Protein AF-A0A928DIQ9-F1 (afdb_monomer)

pLDDT: mean 81.28, std 14.89, range [33.28, 96.75]

Sequence (249 aa):
MKVYIKSIIIALTSLLAVSAGAEVFKLQSPNGKLQVEIDVNKCFTISAKMGDRIFLKEVKASMKTPRTNICAGLPYSLDRRFHRGDVPSEDFNQLEYSYTNNGYKVYVRAYNDAVAYRVEIKDHPKTEVIISEQLDIAGKIAYGNVKEAPFCFWNATGEKTLLNQIVFVETSDADYPSMKIKYPKGVGISTDFKKYKSDDEFEPTYIYKLNGKAKKLPWRAFTSVYGYADPQIKNLKLRLEKYDNRKKN

Foldseek 3Di:
DDDDDDDDDDPPPDPPPPPPDFDWDWFAAPVRQKIWIFTQAAFTFIWIGGHPHTQFDTKTKWWDWPVDIPRHHDFPDKDKDWDDDPDLQLTWTKIKTHRPVQQKIKIWIDHNFKIKIWMKHAFAPDKIFTQDIKIFGQFAFPDDDFFFPFGWTDHNVPPPDLFWIKTKHKQDDPQAFTWTWDDDPPGGIMIDGDWDDDPDPPDHIGRHMDPSHIDIDIMIMIGIGSDDPGVVRVVVNCSVVVVVVVVVD

Solvent-accessible surface area (backbone atoms only — not comparable to full-atom values): 14122 Å² total; per-residue (Å²): 136,88,87,89,81,91,86,78,87,77,85,80,81,78,79,78,76,79,71,80,78,75,59,65,46,80,49,48,10,79,78,62,45,25,39,35,41,39,36,29,62,74,45,27,25,42,28,28,28,50,68,93,43,79,60,40,54,63,30,35,42,40,33,33,38,95,87,48,58,47,53,46,43,75,65,74,42,80,48,81,48,80,48,80,52,98,46,82,88,62,19,27,26,35,40,37,37,32,30,78,94,73,46,36,35,40,41,37,34,24,26,68,63,34,43,34,34,33,48,29,43,48,64,38,99,54,71,46,47,36,46,44,62,42,43,39,38,42,32,47,72,66,64,84,90,67,54,45,70,63,44,47,25,39,43,68,84,65,76,82,53,92,61,61,36,38,33,40,42,63,43,86,46,96,85,54,64,67,60,26,56,39,78,53,88,92,72,27,42,34,44,39,64,64,73,44,78,53,94,49,88,88,50,70,56,20,44,42,79,41,88,22,56,59,42,75,50,49,44,48,31,41,30,67,33,71,50,93,85,38,67,63,60,60,51,49,47,51,54,62,52,53,61,64,54,67,76,77,114

Secondary structure (DSSP, 8-state):
-----------------------EEEEE-TTS-EEEEEE-SSSEEEEEEETTEEEEEEEEEEEE-SS-EET-S--SEEEEEEE--SSTTS-EEEEEEEETTTTEEEEEEEESSEEEEEEEEPP-SS-EEE-EEEEEE-EEESSS---BSSEEEEETT----TT-EEEEEEPPPTTSPPPEEE--TTT-EEEE---B--SSTTSPPBSEEE-SS-EE---EEEEEESSTT-HHHHHHHHHHHHHHHTT--

Structure (mmCIF, N/CA/C/O backbone):
data_AF-A0A928DIQ9-F1
#
_entry.id   AF-A0A928DIQ9-F1
#
loop_
_atom_site.group_PDB
_atom_site.id
_atom_site.type_symbol
_atom_site.label_atom_id
_atom_site.label_alt_id
_atom_site.label_comp_id
_atom_site.label_asym_id
_atom_site.label_entity_id
_atom_site.label_seq_id
_atom_site.pdbx_PDB_ins_code
_atom_site.Cartn_x
_atom_site.Cartn_y
_atom_site.Cartn_z
_atom_site.occupancy
_atom_site.B_iso_or_equiv
_atom_site.auth_seq_id
_atom_site.auth_comp_id
_atom_site.auth_asym_id
_atom_site.auth_atom_id
_atom_site.pdbx_PDB_model_num
ATOM 1 N N . MET A 1 1 ? -40.364 67.815 -3.721 1.00 37.00 1 MET A N 1
ATOM 2 C CA . MET A 1 1 ? -40.640 67.471 -5.132 1.00 37.00 1 MET A CA 1
ATOM 3 C C . MET A 1 1 ? -39.305 67.244 -5.834 1.00 37.00 1 MET A C 1
ATOM 5 O O . MET A 1 1 ? -38.447 68.102 -5.713 1.00 37.00 1 MET A O 1
ATOM 9 N N . LYS A 1 2 ? -39.183 66.112 -6.541 1.00 36.00 2 LYS A N 1
ATOM 10 C CA . LYS A 1 2 ? -38.087 65.651 -7.422 1.00 36.00 2 LYS A CA 1
ATOM 11 C C . LYS A 1 2 ? -36.787 65.107 -6.792 1.00 36.00 2 LYS A C 1
ATOM 13 O O . LYS A 1 2 ? -36.104 65.744 -6.003 1.00 36.00 2 LYS A O 1
ATOM 18 N N . VAL A 1 3 ? -36.535 63.867 -7.212 1.00 47.31 3 VAL A N 1
ATOM 19 C CA . VAL A 1 3 ? -35.428 62.928 -6.988 1.00 47.31 3 VAL A CA 1
ATOM 20 C C . VAL A 1 3 ? -34.338 63.169 -8.053 1.00 47.31 3 VAL A C 1
ATOM 22 O O . VAL A 1 3 ? -34.623 63.858 -9.031 1.00 47.31 3 VAL A O 1
ATOM 25 N N . TYR A 1 4 ? -33.149 62.563 -7.878 1.00 46.81 4 TYR A N 1
ATOM 26 C CA . TYR A 1 4 ? -32.360 61.796 -8.882 1.00 46.81 4 TYR A CA 1
ATOM 27 C C . TYR A 1 4 ? -30.864 62.183 -8.932 1.00 46.81 4 TYR A C 1
ATOM 29 O O . TYR A 1 4 ? -30.544 63.352 -8.788 1.00 46.81 4 TYR A O 1
ATOM 37 N N . ILE A 1 5 ? -29.864 61.320 -9.163 1.00 47.91 5 ILE A N 1
ATOM 38 C CA . ILE A 1 5 ? -29.659 59.854 -9.206 1.00 47.91 5 ILE A CA 1
ATOM 39 C C . ILE A 1 5 ? -28.172 59.663 -8.876 1.00 47.91 5 ILE A C 1
ATOM 41 O O . ILE A 1 5 ? -27.327 60.370 -9.420 1.00 47.91 5 ILE A O 1
ATOM 45 N N . LYS A 1 6 ? -27.845 58.708 -8.000 1.00 47.38 6 LYS A N 1
ATOM 46 C CA . LYS A 1 6 ? -26.468 58.247 -7.782 1.00 47.38 6 LYS A CA 1
ATOM 47 C C . LYS A 1 6 ? -26.056 57.347 -8.947 1.00 47.38 6 LYS A C 1
ATOM 49 O O . LYS A 1 6 ? -26.630 56.274 -9.105 1.00 47.38 6 LYS A O 1
ATOM 54 N N . SER A 1 7 ? -25.028 57.741 -9.688 1.00 49.88 7 SER A N 1
ATOM 55 C CA . SER A 1 7 ? -24.292 56.844 -10.581 1.00 49.88 7 SER A CA 1
ATOM 56 C C . SER A 1 7 ? -23.015 56.399 -9.874 1.00 49.88 7 SER A C 1
ATOM 58 O O . SER A 1 7 ? -22.039 57.141 -9.826 1.00 49.88 7 SER A O 1
ATOM 60 N N . ILE A 1 8 ? -23.028 55.198 -9.298 1.00 54.34 8 ILE A N 1
ATOM 61 C CA . ILE A 1 8 ? -21.818 54.494 -8.865 1.00 54.34 8 ILE A CA 1
ATOM 62 C C . ILE A 1 8 ? -21.727 53.239 -9.734 1.00 54.34 8 ILE A C 1
ATOM 64 O O . ILE A 1 8 ? -22.489 52.291 -9.561 1.00 54.34 8 ILE A O 1
ATOM 68 N N . ILE A 1 9 ? -20.819 53.273 -10.707 1.00 51.78 9 ILE A N 1
ATOM 69 C CA . ILE A 1 9 ? -20.416 52.111 -11.497 1.00 51.78 9 ILE A CA 1
ATOM 70 C C . ILE A 1 9 ? -19.347 51.391 -10.672 1.00 51.78 9 ILE A C 1
ATOM 72 O O . ILE A 1 9 ? -18.217 51.862 -10.577 1.00 51.78 9 ILE A O 1
ATOM 76 N N . ILE A 1 10 ? -19.704 50.268 -10.046 1.00 52.84 10 ILE A N 1
ATOM 77 C CA . ILE A 1 10 ? -18.729 49.323 -9.489 1.00 52.84 10 ILE A CA 1
ATOM 78 C C . ILE A 1 10 ? -18.484 48.272 -10.566 1.00 52.84 10 ILE A C 1
ATOM 80 O O . ILE A 1 10 ? -19.319 47.399 -10.802 1.00 52.84 10 ILE A O 1
ATOM 84 N N . ALA A 1 11 ? -17.339 48.378 -11.235 1.00 50.78 11 ALA A N 1
ATOM 85 C CA . ALA A 1 11 ? -16.807 47.308 -12.062 1.00 50.78 11 ALA A CA 1
ATOM 86 C C . ALA A 1 11 ? -16.281 46.205 -11.134 1.00 50.78 11 ALA A C 1
ATOM 88 O O . ALA A 1 11 ? -15.212 46.328 -10.538 1.00 50.78 11 ALA A O 1
ATOM 89 N N . LEU A 1 12 ? -17.070 45.144 -10.975 1.00 48.97 12 LEU A N 1
ATOM 90 C CA . LEU A 1 12 ? -16.684 43.942 -10.249 1.00 48.97 12 LEU A CA 1
ATOM 91 C C . LEU A 1 12 ? -15.939 43.017 -11.221 1.00 48.97 12 LEU A C 1
ATOM 93 O O . LEU A 1 12 ? -16.541 42.196 -11.909 1.00 48.97 12 LEU A O 1
ATOM 97 N N . THR A 1 13 ? -14.622 43.179 -11.323 1.00 48.09 13 THR A N 1
ATOM 98 C CA . THR A 1 13 ? -13.747 42.250 -12.045 1.00 48.09 13 THR A CA 1
ATOM 99 C C . THR A 1 13 ? -13.662 40.943 -11.261 1.00 48.09 13 THR A C 1
ATOM 101 O O . THR A 1 13 ? -12.889 40.792 -10.318 1.00 48.09 13 THR A O 1
ATOM 104 N N . SER A 1 14 ? -14.492 39.979 -11.646 1.00 45.72 14 SER A N 1
ATOM 105 C CA . SER A 1 14 ? -14.418 38.595 -11.195 1.00 45.72 14 SER A CA 1
ATOM 106 C C . SER A 1 14 ? -13.130 37.945 -11.711 1.00 45.72 14 SER A C 1
ATOM 108 O O . SER A 1 14 ? -13.075 37.481 -12.851 1.00 45.72 14 SER A O 1
ATOM 110 N N . LEU A 1 15 ? -12.095 37.885 -10.867 1.00 45.47 15 LEU A N 1
ATOM 111 C CA . LEU A 1 15 ? -11.026 36.900 -11.023 1.00 45.47 15 LEU A CA 1
ATOM 112 C C . LEU A 1 15 ? -11.632 35.513 -10.785 1.00 45.47 15 LEU A C 1
ATOM 114 O O . LEU A 1 15 ? -11.799 35.073 -9.649 1.00 45.47 15 LEU A O 1
ATOM 118 N N . LEU A 1 16 ? -11.955 34.811 -11.868 1.00 48.72 16 LEU A N 1
ATOM 119 C CA . LEU A 1 16 ? -12.100 33.363 -11.827 1.00 48.72 16 LEU A CA 1
ATOM 120 C C . LEU A 1 16 ? -10.700 32.782 -11.615 1.00 48.72 16 LEU A C 1
ATOM 122 O O . LEU A 1 16 ? -9.916 32.643 -12.552 1.00 48.72 16 LEU A O 1
ATOM 126 N N . ALA A 1 17 ? -10.369 32.479 -10.361 1.00 45.09 17 ALA A N 1
ATOM 127 C CA . ALA A 1 17 ? -9.253 31.602 -10.058 1.00 45.09 17 ALA A CA 1
ATOM 128 C C . ALA A 1 17 ? -9.580 30.230 -10.660 1.00 45.09 17 ALA A C 1
ATOM 130 O O . ALA A 1 17 ? -10.433 29.503 -10.152 1.00 45.09 17 ALA A O 1
ATOM 131 N N . VAL A 1 18 ? -8.927 29.891 -11.771 1.00 43.03 18 VAL A N 1
ATOM 132 C CA . VAL A 1 18 ? -8.906 28.528 -12.299 1.00 43.03 18 VAL A CA 1
ATOM 133 C C . VAL A 1 18 ? -8.221 27.679 -11.233 1.00 43.03 18 VAL A C 1
ATOM 135 O O . VAL A 1 18 ? -6.997 27.685 -11.112 1.00 43.03 18 VAL A O 1
ATOM 138 N N . SER A 1 19 ? -9.004 27.003 -10.393 1.00 45.81 19 SER A N 1
ATOM 139 C CA . SER A 1 19 ? -8.460 26.017 -9.471 1.00 45.81 19 SER A CA 1
ATOM 140 C C . SER A 1 19 ? -7.840 24.912 -10.318 1.00 45.81 19 SER A C 1
ATOM 142 O O . SER A 1 19 ? -8.563 24.167 -10.981 1.00 45.81 19 SER A O 1
ATOM 144 N N . ALA A 1 20 ? -6.510 24.822 -10.326 1.00 43.50 20 ALA A N 1
ATOM 145 C CA . ALA A 1 20 ? -5.808 23.641 -10.802 1.00 43.50 20 ALA A CA 1
ATOM 146 C C . ALA A 1 20 ? -6.395 22.437 -10.050 1.00 43.50 20 ALA A C 1
ATOM 148 O O . ALA A 1 20 ? -6.266 22.342 -8.828 1.00 43.50 20 ALA A O 1
ATOM 149 N N . GLY A 1 21 ? -7.156 21.611 -10.769 1.00 49.50 21 GLY A N 1
ATOM 150 C CA . GLY A 1 21 ? -7.978 20.560 -10.189 1.00 49.50 21 GLY A CA 1
ATOM 151 C C . GLY A 1 21 ? -7.102 19.523 -9.508 1.00 49.50 21 GLY A C 1
ATOM 152 O O . GLY A 1 21 ? -6.415 18.759 -10.175 1.00 49.50 21 GLY A O 1
ATOM 153 N N . ALA A 1 22 ? -7.121 19.511 -8.178 1.00 57.03 22 ALA A N 1
ATOM 154 C CA . ALA A 1 22 ? -6.589 18.400 -7.416 1.00 57.03 22 ALA A CA 1
ATOM 155 C C . ALA A 1 22 ? -7.553 17.214 -7.570 1.00 57.03 22 ALA A C 1
ATOM 157 O O . ALA A 1 22 ? -8.667 17.246 -7.044 1.00 57.03 22 ALA A O 1
ATOM 158 N N . GLU A 1 23 ? -7.145 16.164 -8.286 1.00 74.31 23 GLU A N 1
ATOM 159 C CA . GLU A 1 23 ? -7.896 14.910 -8.332 1.00 74.31 23 GLU A CA 1
ATOM 160 C C . GLU A 1 23 ? -7.683 14.136 -7.029 1.00 74.31 23 GLU A C 1
ATOM 162 O O . GLU A 1 23 ? -6.657 13.490 -6.811 1.00 74.31 23 GLU A O 1
ATOM 167 N N . VAL A 1 24 ? -8.665 14.252 -6.134 1.00 86.19 24 VAL A N 1
ATOM 168 C CA . VAL A 1 24 ? -8.770 13.460 -4.908 1.00 86.19 24 VAL A CA 1
ATOM 169 C C . VAL A 1 24 ? -9.932 12.493 -5.072 1.00 86.19 24 VAL A C 1
ATOM 171 O O . VAL A 1 24 ? -11.090 12.896 -5.209 1.00 86.19 24 VAL A O 1
ATOM 174 N N . PHE A 1 25 ? -9.639 11.199 -5.041 1.00 89.75 25 PHE A N 1
ATOM 175 C CA . PHE A 1 25 ? -10.652 10.162 -5.153 1.00 89.75 25 PHE A CA 1
ATOM 176 C C . PHE A 1 25 ? -11.132 9.709 -3.784 1.00 89.75 25 PHE A C 1
ATOM 178 O O . PHE A 1 25 ? -10.354 9.580 -2.842 1.00 89.75 25 PHE A O 1
ATOM 185 N N . LYS A 1 26 ? -12.429 9.412 -3.692 1.00 92.50 26 LYS A N 1
ATOM 186 C CA . LYS A 1 26 ? -13.058 8.888 -2.480 1.00 92.50 26 LYS A CA 1
ATOM 187 C C . LYS A 1 26 ? -13.486 7.443 -2.692 1.00 92.50 26 LYS A C 1
ATOM 189 O O . LYS A 1 26 ? -14.107 7.120 -3.707 1.00 92.50 26 LYS A O 1
ATOM 194 N N . LEU A 1 27 ? -13.175 6.595 -1.720 1.00 94.00 27 LEU A N 1
ATOM 195 C CA . LEU A 1 27 ? -13.564 5.192 -1.665 1.00 94.00 27 LEU A CA 1
ATOM 196 C C . LEU A 1 27 ? -14.104 4.891 -0.267 1.00 94.00 27 LEU A C 1
ATOM 198 O O . LEU A 1 27 ? -13.489 5.248 0.729 1.00 94.00 27 LEU A O 1
ATOM 202 N N . GLN A 1 28 ? -15.254 4.235 -0.180 1.00 94.94 28 GLN A N 1
ATOM 203 C CA . GLN A 1 28 ? -15.890 3.901 1.093 1.00 94.94 28 GLN A CA 1
ATOM 204 C C . GLN A 1 28 ? -15.992 2.384 1.238 1.00 94.94 28 GLN A C 1
ATOM 206 O O . GLN A 1 28 ? -16.141 1.691 0.231 1.00 94.94 28 GLN A O 1
ATOM 211 N N . SER A 1 29 ? -15.918 1.860 2.461 1.00 94.31 29 SER A N 1
ATOM 212 C CA . SER A 1 29 ? -16.170 0.443 2.740 1.00 94.31 29 SER A CA 1
ATOM 213 C C . SER A 1 29 ? -17.625 0.043 2.468 1.00 94.31 29 SER A C 1
ATOM 215 O O . SER A 1 29 ? -18.510 0.903 2.461 1.00 94.31 29 SER A O 1
ATOM 217 N N . PRO A 1 30 ? -17.913 -1.260 2.298 1.00 93.25 30 PRO A N 1
ATOM 218 C CA . PRO A 1 30 ? -19.278 -1.759 2.117 1.00 93.25 30 PRO A CA 1
ATOM 219 C C . PRO A 1 30 ? -20.272 -1.301 3.196 1.00 93.25 30 PRO A C 1
ATOM 221 O O . PRO A 1 30 ? -21.400 -0.951 2.870 1.00 93.25 30 PRO A O 1
ATOM 224 N N . ASN A 1 31 ? -19.856 -1.253 4.466 1.00 91.81 31 ASN A N 1
ATOM 225 C CA . ASN A 1 31 ? -20.700 -0.815 5.586 1.00 91.81 31 ASN A CA 1
ATOM 226 C C . ASN A 1 31 ? -20.739 0.709 5.805 1.00 91.81 31 ASN A C 1
ATOM 228 O O . ASN A 1 31 ? -21.315 1.170 6.789 1.00 91.81 31 ASN A O 1
ATOM 232 N N . GLY A 1 32 ? -20.055 1.487 4.967 1.00 92.31 32 GLY A N 1
ATOM 233 C CA . GLY A 1 32 ? -20.013 2.940 5.071 1.00 92.31 32 GLY A CA 1
ATOM 234 C C . GLY A 1 32 ? -19.102 3.519 6.165 1.00 92.31 32 GLY A C 1
ATOM 235 O O . GLY A 1 32 ? -18.885 4.731 6.188 1.00 92.31 32 GLY A O 1
ATOM 236 N N . LYS A 1 33 ? -18.558 2.700 7.073 1.00 92.38 33 LYS A N 1
ATOM 237 C CA . LYS A 1 33 ? -17.850 3.185 8.270 1.00 92.38 33 LYS A CA 1
ATOM 238 C C . LYS A 1 33 ? -16.411 3.618 8.005 1.00 92.38 33 LYS A C 1
ATOM 240 O O . LYS A 1 33 ? -15.934 4.512 8.697 1.00 92.38 33 LYS A O 1
ATOM 245 N N . LEU A 1 34 ? -15.728 3.005 7.039 1.00 93.94 34 LEU A N 1
ATOM 246 C CA . LEU A 1 34 ? -14.377 3.383 6.631 1.00 93.94 34 LEU A CA 1
ATOM 247 C C . LEU A 1 34 ? -14.461 4.238 5.362 1.00 93.94 34 LEU A C 1
ATOM 249 O O . LEU A 1 34 ? -14.999 3.807 4.343 1.00 93.94 34 LEU A O 1
ATOM 253 N N . GLN A 1 35 ? -13.914 5.446 5.429 1.00 96.06 35 GLN A N 1
ATOM 254 C CA . GLN A 1 35 ? -13.810 6.383 4.313 1.00 96.06 35 GLN A CA 1
ATOM 255 C C . GLN A 1 35 ? -12.337 6.578 3.973 1.00 96.06 35 GLN A C 1
ATOM 257 O O . GLN A 1 35 ? -11.532 6.847 4.861 1.00 96.06 35 GLN A O 1
ATOM 262 N N . VAL A 1 36 ? -11.988 6.439 2.700 1.00 96.00 36 VAL A N 1
ATOM 263 C CA . VAL A 1 36 ? -10.623 6.509 2.180 1.00 96.00 36 VAL A CA 1
ATOM 264 C C . VAL A 1 36 ? -10.549 7.627 1.145 1.00 96.00 36 VAL A C 1
ATOM 266 O O . VAL A 1 36 ? -11.354 7.675 0.215 1.00 96.00 36 VAL A O 1
ATOM 269 N N . GLU A 1 37 ? -9.568 8.506 1.302 1.00 95.31 37 GLU A N 1
ATOM 270 C CA . GLU A 1 37 ? -9.217 9.553 0.347 1.00 95.31 37 GLU A CA 1
ATOM 271 C C . GLU A 1 37 ? -7.871 9.214 -0.291 1.00 95.31 37 GLU A C 1
ATOM 273 O O . GLU A 1 37 ? -6.913 8.866 0.404 1.00 95.31 37 GLU A O 1
ATOM 278 N N . ILE A 1 38 ? -7.823 9.273 -1.619 1.00 93.75 38 ILE A N 1
ATOM 279 C CA . ILE A 1 38 ? -6.662 8.909 -2.427 1.00 93.75 38 ILE A CA 1
ATOM 280 C C . ILE A 1 38 ? -6.300 10.120 -3.281 1.00 93.75 38 ILE A C 1
ATOM 282 O O . ILE A 1 38 ? -7.025 10.459 -4.216 1.00 93.75 38 ILE A O 1
ATOM 286 N N . ASP A 1 39 ? -5.193 10.773 -2.946 1.00 91.56 39 ASP A N 1
ATOM 287 C CA . ASP A 1 39 ? -4.625 11.879 -3.722 1.00 91.56 39 ASP A CA 1
ATOM 288 C C . ASP A 1 39 ? -3.511 11.334 -4.618 1.00 91.56 39 ASP A C 1
ATOM 290 O O . ASP A 1 39 ? -2.646 10.586 -4.161 1.00 91.56 39 ASP A O 1
ATOM 294 N N . VAL A 1 40 ? -3.547 11.685 -5.901 1.00 86.56 40 VAL A N 1
ATOM 295 C CA . VAL A 1 40 ? -2.578 11.245 -6.916 1.00 86.56 40 VAL A CA 1
ATOM 296 C C . VAL A 1 40 ? -1.845 12.403 -7.592 1.00 86.56 40 VAL A C 1
ATOM 298 O O . VAL A 1 40 ? -0.965 12.164 -8.411 1.00 86.56 40 VAL A O 1
ATOM 301 N N . ASN A 1 41 ? -2.153 13.660 -7.264 1.00 77.25 41 ASN A N 1
ATOM 302 C CA . ASN A 1 41 ? -1.687 14.810 -8.051 1.00 77.25 41 ASN A CA 1
ATOM 303 C C . ASN A 1 41 ? -0.164 14.955 -8.053 1.00 77.25 41 ASN A C 1
ATOM 305 O O . ASN A 1 41 ? 0.453 15.196 -9.089 1.00 77.25 41 ASN A O 1
ATOM 309 N N . LYS A 1 42 ? 0.445 14.825 -6.872 1.00 73.56 42 LYS A N 1
ATOM 310 C CA . LYS A 1 42 ? 1.900 14.952 -6.683 1.00 73.56 42 LYS A CA 1
ATOM 311 C C . LYS A 1 42 ? 2.534 13.604 -6.377 1.00 73.56 42 LYS A C 1
ATOM 313 O O . LYS A 1 42 ? 3.532 13.224 -6.982 1.00 73.56 42 LYS A O 1
ATOM 318 N N . CYS A 1 43 ? 1.935 12.888 -5.438 1.00 81.88 43 CYS A N 1
ATOM 319 C CA . CYS A 1 43 ? 2.350 11.571 -4.991 1.00 81.88 43 CYS A CA 1
ATOM 320 C C . CYS A 1 43 ? 1.116 10.811 -4.526 1.00 81.88 43 CYS A C 1
ATOM 322 O O . CYS A 1 43 ? 0.238 11.404 -3.895 1.00 81.88 43 CYS A O 1
ATOM 324 N N . PHE A 1 44 ? 1.085 9.508 -4.782 1.00 90.81 44 PHE A N 1
ATOM 325 C CA . PHE A 1 44 ? 0.036 8.643 -4.273 1.00 90.81 44 PHE A CA 1
ATOM 326 C C . PHE A 1 44 ? 0.008 8.688 -2.746 1.00 90.81 44 PHE A C 1
ATOM 328 O O . PHE A 1 44 ? 0.938 8.240 -2.068 1.00 90.81 44 PHE A O 1
ATOM 335 N N . THR 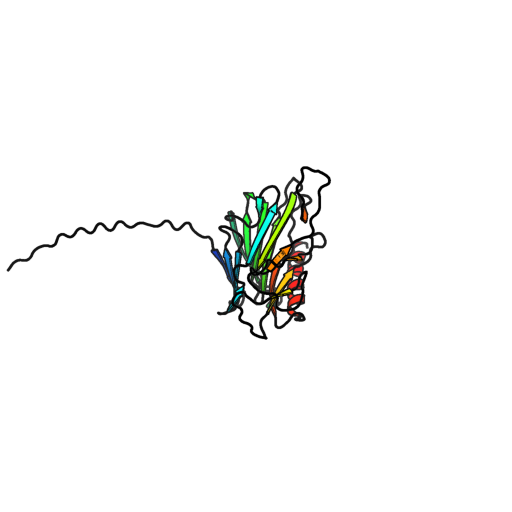A 1 45 ? -1.074 9.246 -2.224 1.00 94.00 45 THR A N 1
ATOM 336 C CA . THR A 1 45 ? -1.288 9.443 -0.798 1.00 94.00 45 THR A CA 1
ATOM 337 C C . THR A 1 45 ? -2.624 8.839 -0.403 1.00 94.00 45 THR A C 1
ATOM 339 O O . THR A 1 45 ? -3.641 9.136 -1.024 1.00 94.00 45 THR A O 1
ATOM 342 N N . ILE A 1 46 ? -2.628 8.010 0.641 1.00 95.19 46 ILE A N 1
ATOM 343 C CA . ILE A 1 46 ? -3.832 7.427 1.234 1.00 95.19 46 ILE A CA 1
ATOM 344 C C . ILE A 1 46 ? -4.073 8.060 2.602 1.00 95.19 46 ILE A C 1
ATOM 346 O O . ILE A 1 46 ? -3.243 7.964 3.508 1.00 95.19 46 ILE A O 1
ATOM 350 N N . SER A 1 47 ? -5.258 8.629 2.778 1.00 95.00 47 SER A N 1
ATOM 351 C CA . SER A 1 47 ? -5.803 9.015 4.079 1.00 95.00 47 SER A CA 1
ATOM 352 C C . SER A 1 47 ? -7.079 8.226 4.340 1.00 95.00 47 SER A C 1
ATOM 354 O O . SER A 1 47 ? -7.803 7.880 3.410 1.00 95.00 47 SER A O 1
ATOM 356 N N . ALA A 1 48 ? -7.366 7.916 5.601 1.00 94.50 48 ALA A N 1
ATOM 357 C CA . ALA A 1 48 ? -8.560 7.162 5.949 1.00 94.50 48 ALA A CA 1
ATOM 358 C C . ALA A 1 48 ? -9.150 7.584 7.296 1.00 94.50 48 ALA A C 1
ATOM 360 O O . ALA A 1 48 ? -8.424 7.919 8.235 1.00 94.50 48 ALA A O 1
ATOM 361 N N . LYS A 1 49 ? -10.476 7.515 7.402 1.00 93.12 49 LYS A N 1
ATOM 362 C CA . LYS A 1 49 ? -11.243 7.738 8.630 1.00 93.12 49 LYS A CA 1
ATOM 363 C C . LYS A 1 49 ? -12.157 6.551 8.904 1.00 93.12 49 LYS A C 1
ATOM 365 O O . LYS A 1 49 ? -12.748 6.010 7.974 1.00 93.12 49 LYS A O 1
ATOM 370 N N . MET A 1 50 ? -12.282 6.171 10.170 1.00 89.62 50 MET A N 1
ATOM 371 C CA . MET A 1 50 ? -13.271 5.201 10.642 1.00 89.62 50 MET A CA 1
ATOM 372 C C . MET A 1 50 ? -14.274 5.924 11.539 1.00 89.62 50 MET A C 1
ATOM 374 O O . MET A 1 50 ? -13.939 6.317 12.658 1.00 89.62 50 MET A O 1
ATOM 378 N N . GLY A 1 51 ? -15.491 6.139 11.032 1.00 87.12 51 GLY A N 1
ATOM 379 C CA . GLY A 1 51 ? -16.414 7.117 11.612 1.00 87.12 51 GLY A CA 1
ATOM 380 C C . GLY A 1 51 ? -15.767 8.505 11.633 1.00 87.12 51 GLY A C 1
ATOM 381 O O . GLY A 1 51 ? -15.229 8.951 10.620 1.00 87.12 51 GLY A O 1
ATOM 382 N N . ASP A 1 52 ? -15.744 9.143 12.802 1.00 85.06 52 ASP A N 1
ATOM 383 C CA . ASP A 1 52 ? -15.146 10.475 12.985 1.00 85.06 52 ASP A CA 1
ATOM 384 C C . ASP A 1 52 ? -13.646 10.444 13.318 1.00 85.06 52 ASP A C 1
ATOM 386 O O . ASP A 1 52 ? -12.997 11.488 13.400 1.00 85.06 52 ASP A O 1
ATOM 390 N N . ARG A 1 53 ? -13.063 9.253 13.505 1.00 85.88 53 ARG A N 1
ATOM 391 C CA . ARG A 1 53 ? -11.666 9.103 13.929 1.00 85.88 53 ARG A CA 1
ATOM 392 C C . ARG A 1 53 ? -10.727 8.972 12.743 1.00 85.88 53 ARG A C 1
ATOM 394 O O . ARG A 1 53 ? -10.998 8.235 11.794 1.00 85.88 53 ARG A O 1
ATOM 401 N N . ILE A 1 54 ? -9.574 9.633 12.831 1.00 89.00 54 ILE A N 1
ATOM 402 C CA . ILE A 1 54 ? -8.498 9.486 11.848 1.00 89.00 54 ILE A CA 1
ATOM 403 C C . ILE A 1 54 ? -7.885 8.093 12.000 1.00 89.00 54 ILE A C 1
ATOM 405 O O . ILE A 1 54 ? -7.235 7.788 12.999 1.00 89.00 54 ILE A O 1
ATOM 409 N N . PHE A 1 55 ? -8.081 7.262 10.980 1.00 90.19 55 PHE A N 1
ATOM 410 C CA . PHE A 1 55 ? -7.507 5.926 10.897 1.00 90.19 55 PHE A CA 1
ATOM 411 C C . PHE A 1 55 ? -6.119 5.971 10.253 1.00 90.19 55 PHE A C 1
ATOM 413 O O . PHE A 1 55 ? -5.163 5.483 10.835 1.00 90.19 55 PHE A O 1
ATOM 420 N N . LEU A 1 56 ? -5.965 6.640 9.108 1.00 91.94 56 LEU A N 1
ATOM 421 C CA . LEU A 1 56 ? -4.671 6.893 8.470 1.00 91.94 56 LEU A CA 1
ATOM 422 C C . LEU A 1 56 ? -4.564 8.361 8.083 1.00 91.94 56 LEU A C 1
ATOM 424 O O . LEU A 1 56 ? -5.516 8.939 7.558 1.00 91.94 56 LEU A O 1
ATOM 428 N N . LYS A 1 57 ? -3.386 8.945 8.296 1.00 91.38 57 LYS A N 1
ATOM 429 C CA . LYS A 1 57 ? -3.082 10.307 7.864 1.00 91.38 57 LYS A CA 1
ATOM 430 C C . LYS A 1 57 ? -1.941 10.274 6.859 1.00 91.38 57 LYS A C 1
ATOM 432 O O . LYS A 1 57 ? -0.829 9.921 7.235 1.00 91.38 57 LYS A O 1
ATOM 437 N N . GLU A 1 58 ? -2.234 10.669 5.624 1.00 91.25 58 GLU A N 1
ATOM 438 C CA . GLU A 1 58 ? -1.248 10.951 4.576 1.00 91.25 58 GLU A CA 1
ATOM 439 C C . GLU A 1 58 ? -0.169 9.869 4.412 1.00 91.25 58 GLU A C 1
ATOM 441 O O . GLU A 1 58 ? 1.028 10.155 4.426 1.00 91.25 58 GLU A O 1
ATOM 446 N N . VAL A 1 59 ? -0.584 8.612 4.258 1.00 93.25 59 VAL A N 1
ATOM 447 C CA . VAL A 1 59 ? 0.337 7.524 3.922 1.00 93.25 59 VAL A CA 1
ATOM 448 C C . VAL A 1 59 ? 0.802 7.711 2.485 1.00 93.25 59 VAL A C 1
ATOM 450 O O . VAL A 1 59 ? -0.007 7.594 1.568 1.00 93.25 59 VAL A O 1
ATOM 453 N N . LYS A 1 60 ? 2.090 7.984 2.277 1.00 93.50 60 LYS A N 1
ATOM 454 C CA . LYS A 1 60 ? 2.657 8.229 0.944 1.00 93.50 60 LYS A CA 1
ATOM 455 C C . LYS A 1 60 ? 3.336 6.974 0.439 1.00 93.50 60 LYS A C 1
ATOM 457 O O . LYS A 1 60 ? 4.156 6.401 1.150 1.00 93.50 60 LYS A O 1
ATOM 462 N N . ALA A 1 61 ? 3.027 6.570 -0.787 1.00 92.88 61 ALA A N 1
ATOM 463 C CA . ALA A 1 61 ? 3.729 5.480 -1.452 1.00 92.88 61 ALA A CA 1
ATOM 464 C C . ALA A 1 61 ? 4.337 5.964 -2.763 1.00 92.88 61 ALA A C 1
ATOM 466 O O . ALA A 1 61 ? 3.686 6.644 -3.555 1.00 92.88 61 ALA A O 1
ATOM 467 N N . SER A 1 62 ? 5.581 5.583 -3.015 1.00 91.62 62 SER A N 1
ATOM 468 C CA . SER A 1 62 ? 6.243 5.844 -4.286 1.00 91.62 62 SER A CA 1
ATOM 469 C C . SER A 1 62 ? 7.164 4.696 -4.655 1.00 91.62 62 SER A C 1
ATOM 471 O O . SER A 1 62 ? 7.686 3.980 -3.799 1.00 91.62 62 SER A O 1
ATOM 473 N N . MET A 1 63 ? 7.353 4.506 -5.951 1.00 92.75 63 MET A N 1
ATOM 474 C CA . MET A 1 63 ? 8.239 3.481 -6.471 1.00 92.75 63 MET A CA 1
ATOM 475 C C . MET A 1 63 ? 8.972 4.027 -7.684 1.00 92.75 63 MET A C 1
ATOM 477 O O . MET A 1 63 ? 8.422 4.812 -8.450 1.00 92.75 63 MET A O 1
ATOM 481 N N . LYS A 1 64 ? 10.231 3.641 -7.852 1.00 92.62 64 LYS A N 1
ATOM 482 C CA . LYS A 1 64 ? 11.081 4.143 -8.927 1.00 92.62 64 LYS A CA 1
ATOM 483 C C . LYS A 1 64 ? 11.535 3.000 -9.812 1.00 92.62 64 LYS A C 1
ATOM 485 O O . LYS A 1 64 ? 12.056 2.002 -9.313 1.00 92.62 64 LYS A O 1
ATOM 490 N N . THR A 1 65 ? 11.399 3.184 -11.116 1.00 90.88 65 THR A N 1
ATOM 491 C CA . THR A 1 65 ? 12.042 2.354 -12.139 1.00 90.88 65 THR A CA 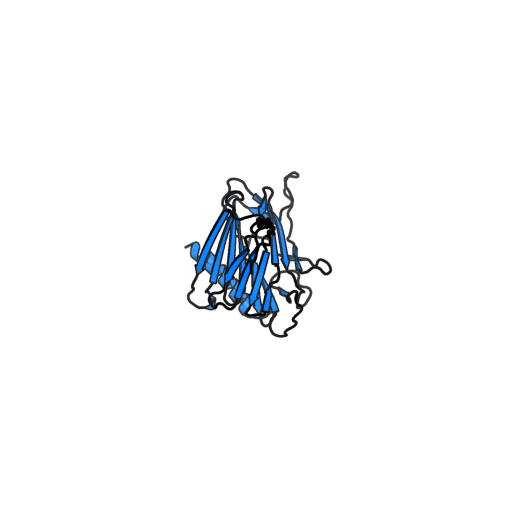1
ATOM 492 C C . THR A 1 65 ? 13.003 3.225 -12.956 1.00 90.88 65 THR A C 1
ATOM 494 O O . THR A 1 65 ? 13.003 4.450 -12.795 1.00 90.88 65 THR A O 1
ATOM 497 N N . PRO A 1 66 ? 13.845 2.650 -13.834 1.00 86.94 66 PRO A N 1
ATOM 498 C CA . PRO A 1 66 ? 14.682 3.443 -14.733 1.00 86.94 66 PRO A CA 1
ATOM 499 C C . PRO A 1 66 ? 13.882 4.380 -15.647 1.00 86.94 66 PRO A C 1
ATOM 501 O O . PRO A 1 66 ? 14.401 5.403 -16.080 1.00 86.94 66 PRO A O 1
ATOM 504 N N . ARG A 1 67 ? 12.623 4.035 -15.948 1.00 83.25 67 ARG A N 1
ATOM 505 C CA . ARG A 1 67 ? 11.783 4.776 -16.896 1.00 83.25 67 ARG A CA 1
ATOM 506 C C . ARG A 1 67 ? 10.987 5.890 -16.235 1.00 83.25 67 ARG A C 1
ATOM 508 O O . ARG A 1 67 ? 10.782 6.933 -16.846 1.00 83.25 67 ARG A O 1
ATOM 515 N N . THR A 1 68 ? 10.469 5.648 -15.032 1.00 85.50 68 THR A N 1
ATOM 516 C CA . THR A 1 68 ? 9.479 6.542 -14.428 1.00 85.50 68 THR A CA 1
ATOM 517 C C . THR A 1 68 ? 9.385 6.381 -12.912 1.00 85.50 68 THR A C 1
ATOM 519 O O . THR A 1 68 ? 9.864 5.407 -12.324 1.00 85.50 68 THR A O 1
ATOM 522 N N . ASN A 1 69 ? 8.720 7.348 -12.283 1.00 87.44 69 ASN A N 1
ATOM 523 C CA . ASN A 1 69 ? 8.241 7.220 -10.917 1.00 87.44 69 ASN A CA 1
ATOM 524 C C . ASN A 1 69 ? 6.817 6.656 -10.962 1.00 87.44 69 ASN A C 1
ATOM 526 O O . ASN A 1 69 ? 5.878 7.280 -11.457 1.00 87.44 69 ASN A O 1
ATOM 530 N N . ILE A 1 70 ? 6.668 5.448 -10.443 1.00 86.56 70 ILE A N 1
ATOM 531 C CA . ILE A 1 70 ? 5.386 4.805 -10.200 1.00 86.56 70 ILE A CA 1
ATOM 532 C C . ILE A 1 70 ? 4.724 5.485 -9.000 1.00 86.56 70 ILE A C 1
ATOM 534 O O . ILE A 1 70 ? 5.404 5.880 -8.047 1.00 86.56 70 ILE A O 1
ATOM 538 N N . CYS A 1 71 ? 3.393 5.588 -9.043 1.00 81.62 71 CYS A N 1
ATOM 539 C CA . CYS A 1 71 ? 2.587 6.270 -8.029 1.00 81.62 71 CYS A CA 1
ATOM 540 C C . CYS A 1 71 ? 2.842 7.791 -7.970 1.00 81.62 71 CYS A C 1
ATOM 542 O O . CYS A 1 71 ? 2.678 8.423 -6.925 1.00 81.62 71 CYS A O 1
ATOM 544 N N . ALA A 1 72 ? 3.223 8.381 -9.105 1.00 76.56 72 ALA A N 1
ATOM 545 C CA . ALA A 1 72 ? 3.373 9.819 -9.288 1.00 76.56 72 ALA A CA 1
ATOM 546 C C . ALA A 1 72 ? 2.666 10.278 -10.574 1.00 76.56 72 ALA A C 1
ATOM 548 O O . ALA A 1 72 ? 2.709 9.590 -11.598 1.00 76.56 72 ALA A O 1
ATOM 549 N N . GLY A 1 73 ? 2.052 11.461 -10.511 1.00 74.62 73 GLY A N 1
ATOM 550 C CA . GLY A 1 73 ? 1.326 12.080 -11.619 1.00 74.62 73 GLY A CA 1
ATOM 551 C C . GLY A 1 73 ? -0.149 11.680 -11.713 1.00 74.62 73 GLY A C 1
ATOM 552 O O . GLY A 1 73 ? -0.648 10.848 -10.952 1.00 74.62 73 GLY A O 1
ATOM 553 N N . LEU A 1 74 ? -0.847 12.286 -12.676 1.00 76.62 74 LEU A N 1
ATOM 554 C CA . LEU A 1 74 ? -2.278 12.078 -12.896 1.00 76.62 74 LEU A CA 1
ATOM 555 C C . LEU A 1 74 ? -2.552 10.755 -13.638 1.00 76.62 74 LEU A C 1
ATOM 557 O O . LEU A 1 74 ? -1.871 10.457 -14.627 1.00 76.62 74 LEU A O 1
ATOM 561 N N . PRO A 1 75 ? -3.521 9.943 -13.179 1.00 79.88 75 PRO A N 1
ATOM 562 C CA . PRO A 1 75 ? -3.922 8.720 -13.857 1.00 79.88 75 PRO A CA 1
ATOM 563 C C . PRO A 1 75 ? -4.659 9.040 -15.159 1.00 79.88 75 PRO A C 1
ATOM 565 O O . PRO A 1 75 ? -5.339 10.052 -15.281 1.00 79.88 75 PRO A O 1
ATOM 568 N N . TYR A 1 76 ? -4.555 8.142 -16.136 1.00 75.50 76 TYR A N 1
ATOM 569 C CA . TYR A 1 76 ? -5.259 8.282 -17.415 1.00 75.50 76 TYR A CA 1
ATOM 570 C C . TYR A 1 76 ? -6.675 7.695 -17.368 1.00 75.50 76 TYR A C 1
ATOM 572 O O . TYR A 1 76 ? -7.572 8.159 -18.064 1.00 75.50 76 TYR A O 1
ATOM 580 N N . SER A 1 77 ? -6.884 6.647 -16.566 1.00 78.62 77 SER A N 1
ATOM 581 C CA . SER A 1 77 ? -8.189 5.995 -16.434 1.00 78.62 77 SER A CA 1
ATOM 582 C C . SER A 1 77 ? -8.500 5.667 -14.982 1.00 78.62 77 SER A C 1
ATOM 584 O O . SER A 1 77 ? -7.633 5.137 -14.278 1.00 78.62 77 SER A O 1
ATOM 586 N N . LEU A 1 78 ? -9.762 5.853 -14.606 1.00 79.81 78 LEU A N 1
ATOM 587 C CA . LEU A 1 78 ? -10.332 5.461 -13.325 1.00 79.81 78 LEU A CA 1
ATOM 588 C C . LEU A 1 78 ? -11.391 4.374 -13.537 1.00 79.81 78 LEU A C 1
ATOM 590 O O . LEU A 1 78 ? -12.315 4.571 -14.321 1.00 79.81 78 LEU A O 1
ATOM 594 N N . ASP A 1 79 ? -11.297 3.265 -12.808 1.00 82.00 79 ASP A N 1
ATOM 595 C CA . ASP A 1 79 ? -12.330 2.224 -12.783 1.00 82.00 79 ASP A CA 1
ATOM 596 C C . ASP A 1 79 ? -12.721 1.897 -11.333 1.00 82.00 79 ASP A C 1
ATOM 598 O O . ASP A 1 79 ? -11.868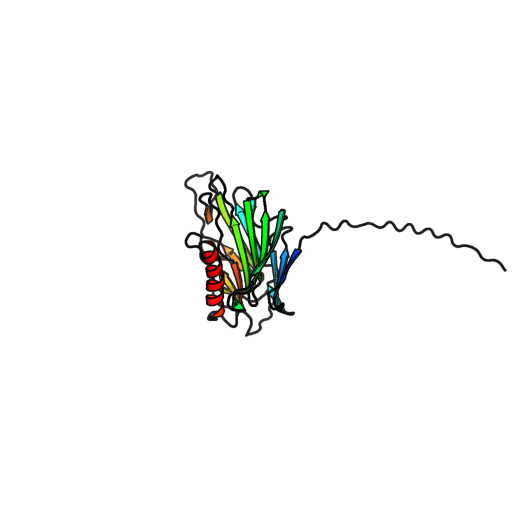 1.696 -10.465 1.00 82.00 79 ASP A O 1
ATOM 602 N N . ARG A 1 80 ? -14.027 1.869 -11.055 1.00 82.25 80 ARG A N 1
ATOM 603 C CA . ARG A 1 80 ? -14.601 1.586 -9.733 1.00 82.25 80 ARG A CA 1
ATOM 604 C C . ARG A 1 80 ? -15.286 0.235 -9.774 1.00 82.25 80 ARG A C 1
ATOM 606 O O . ARG A 1 80 ? -16.187 0.011 -10.576 1.00 82.25 80 ARG A O 1
ATOM 613 N N . ARG A 1 81 ? -14.907 -0.649 -8.855 1.00 84.44 81 ARG A N 1
ATOM 614 C CA . ARG A 1 81 ? -15.452 -2.003 -8.767 1.00 84.44 81 ARG A CA 1
ATOM 615 C C . ARG A 1 81 ? -15.974 -2.292 -7.374 1.00 84.44 81 ARG A C 1
ATOM 617 O O . ARG A 1 81 ? -15.382 -1.897 -6.375 1.00 84.44 81 ARG A O 1
ATOM 624 N N . PHE A 1 82 ? -17.059 -3.045 -7.310 1.00 82.81 82 PHE A N 1
ATOM 625 C CA . PHE A 1 82 ? -17.640 -3.519 -6.061 1.00 82.81 82 PHE A CA 1
ATOM 626 C C . PHE A 1 82 ? -17.477 -5.031 -6.015 1.00 82.81 82 PHE A C 1
ATOM 628 O O . PHE A 1 82 ? -17.857 -5.723 -6.958 1.00 82.81 82 PHE A O 1
ATOM 635 N N . HIS A 1 83 ? -16.879 -5.541 -4.942 1.00 81.50 83 HIS A N 1
ATOM 636 C CA . HIS A 1 83 ? -16.762 -6.970 -4.716 1.00 81.50 83 HIS A CA 1
ATOM 637 C C . HIS A 1 83 ? -17.566 -7.373 -3.488 1.00 81.50 83 HIS A C 1
ATOM 639 O O . HIS A 1 83 ? -17.511 -6.720 -2.440 1.00 81.50 83 HIS A O 1
ATOM 645 N N . ARG A 1 84 ? -18.323 -8.453 -3.646 1.00 83.44 84 ARG A N 1
ATOM 646 C CA . ARG A 1 84 ? -19.069 -9.107 -2.582 1.00 83.44 84 ARG A CA 1
ATOM 647 C C . ARG A 1 84 ? -18.620 -10.562 -2.539 1.00 83.44 84 ARG A C 1
ATOM 649 O O . ARG A 1 84 ? -18.579 -11.203 -3.591 1.00 83.44 84 ARG A O 1
ATOM 656 N N . GLY A 1 85 ? -18.177 -11.006 -1.370 1.00 70.88 85 GLY A N 1
ATOM 657 C CA . GLY A 1 85 ? -17.705 -12.363 -1.125 1.00 70.88 85 GLY A CA 1
ATOM 658 C C . GLY A 1 85 ? -18.788 -13.236 -0.499 1.00 70.88 85 GLY A C 1
ATOM 659 O O . GLY A 1 85 ? -19.949 -12.846 -0.406 1.00 70.88 85 GLY A O 1
ATOM 660 N N . ASP A 1 86 ? -18.387 -14.425 -0.048 1.00 74.31 86 ASP A N 1
ATOM 661 C CA . ASP A 1 86 ? -19.310 -15.405 0.543 1.00 74.31 86 ASP A CA 1
ATOM 662 C C . ASP A 1 86 ? -19.719 -15.013 1.978 1.00 74.31 86 ASP A C 1
ATOM 664 O O . ASP A 1 86 ? -20.758 -15.429 2.486 1.00 74.31 86 ASP A O 1
ATOM 668 N N . VAL A 1 87 ? -18.895 -14.189 2.637 1.00 74.19 87 VAL A N 1
ATOM 669 C CA . VAL A 1 87 ? -19.141 -13.631 3.973 1.00 74.19 87 VAL A CA 1
ATOM 670 C C . VAL A 1 87 ? -18.827 -12.129 3.994 1.00 74.19 87 VAL A C 1
ATOM 672 O O . VAL A 1 87 ? -17.897 -11.703 3.308 1.00 74.19 87 VAL A O 1
ATOM 675 N N . PRO A 1 88 ? -19.503 -11.312 4.831 1.00 71.88 88 PRO A N 1
ATOM 676 C CA . PRO A 1 88 ? -19.337 -9.850 4.822 1.00 71.88 88 PRO A CA 1
ATOM 677 C C . PRO A 1 88 ? -17.915 -9.343 5.100 1.00 71.88 88 PRO A C 1
ATOM 679 O O . PRO A 1 88 ? -17.578 -8.207 4.772 1.00 71.88 88 PRO A O 1
ATOM 682 N N . SER A 1 89 ? -17.067 -10.153 5.740 1.00 75.38 89 SER A N 1
ATOM 683 C CA . SER A 1 89 ? -15.656 -9.819 5.963 1.00 75.38 89 SER A CA 1
ATOM 684 C C . SER A 1 89 ? -14.813 -9.911 4.685 1.00 75.38 89 SER A C 1
ATOM 686 O O . SER A 1 89 ? -13.725 -9.340 4.640 1.00 75.38 89 SER A O 1
ATOM 688 N N . GLU A 1 90 ? -15.289 -10.589 3.641 1.00 80.88 90 GLU A N 1
ATOM 689 C CA . GLU A 1 90 ? -14.644 -10.656 2.324 1.00 80.88 90 GLU A CA 1
ATOM 690 C C . GLU A 1 90 ? -15.062 -9.507 1.394 1.00 80.88 90 GLU A C 1
ATOM 692 O O . GLU A 1 90 ? -14.411 -9.285 0.371 1.00 80.88 90 GLU A O 1
ATOM 697 N N . ASP A 1 91 ? -16.105 -8.755 1.750 1.00 88.31 91 ASP A N 1
ATOM 698 C CA . ASP A 1 91 ? -16.603 -7.653 0.936 1.00 88.31 91 ASP A CA 1
ATOM 699 C C . ASP A 1 91 ? -15.610 -6.490 0.910 1.00 88.31 91 ASP A C 1
ATOM 701 O O . ASP A 1 91 ? -15.107 -6.030 1.941 1.00 88.31 91 ASP A O 1
ATOM 705 N N . PHE A 1 92 ? -15.384 -5.950 -0.285 1.00 93.56 92 PHE A N 1
ATOM 706 C CA . PHE A 1 92 ? -14.620 -4.725 -0.457 1.00 93.56 92 PHE A CA 1
ATOM 707 C C . PHE A 1 92 ? -15.127 -3.909 -1.635 1.00 93.56 92 PHE A C 1
ATOM 709 O O . PHE A 1 92 ? -15.608 -4.429 -2.642 1.00 93.56 92 PHE A O 1
ATOM 716 N N . ASN A 1 93 ? -14.952 -2.600 -1.533 1.00 94.38 93 ASN A N 1
ATOM 717 C CA . ASN A 1 93 ? -15.039 -1.718 -2.686 1.00 94.38 93 ASN A CA 1
ATOM 718 C C . ASN A 1 93 ? -13.612 -1.461 -3.180 1.00 94.38 93 ASN A C 1
ATOM 720 O O . ASN A 1 93 ? -12.699 -1.289 -2.372 1.00 94.38 93 ASN A O 1
ATOM 724 N N . GLN A 1 94 ? -13.403 -1.484 -4.492 1.00 93.75 94 GLN A N 1
ATOM 725 C CA . GLN A 1 94 ? -12.099 -1.344 -5.127 1.00 93.75 94 GLN A CA 1
ATOM 726 C C . GLN A 1 94 ? -12.087 -0.167 -6.092 1.00 93.75 94 GLN A C 1
ATOM 728 O O . GLN A 1 94 ? -13.025 0.050 -6.857 1.00 93.75 94 GLN A O 1
ATOM 733 N N . LEU A 1 95 ? -10.974 0.547 -6.085 1.00 92.19 95 LEU A N 1
ATOM 734 C CA . LEU A 1 95 ? -10.654 1.567 -7.058 1.00 92.19 95 LEU A CA 1
ATOM 735 C C . LEU A 1 95 ? -9.381 1.181 -7.803 1.00 92.19 95 LEU A C 1
ATOM 737 O O . LEU A 1 95 ? -8.401 0.753 -7.191 1.00 92.19 95 LEU A O 1
ATOM 741 N N . GLU A 1 96 ? -9.428 1.283 -9.124 1.00 91.38 96 GLU A N 1
ATOM 742 C CA . GLU A 1 96 ? -8.324 0.976 -10.023 1.00 91.38 96 GLU A CA 1
ATOM 743 C C . GLU A 1 96 ? -7.937 2.222 -10.817 1.00 91.38 96 GLU A C 1
ATOM 745 O O . GLU A 1 96 ? -8.789 2.875 -11.421 1.00 91.38 96 GLU A O 1
ATOM 750 N N . TYR A 1 97 ? -6.640 2.507 -10.864 1.00 86.50 97 TYR A N 1
ATOM 751 C CA . TYR A 1 97 ? -6.075 3.611 -11.637 1.00 86.50 97 TYR A CA 1
ATOM 752 C C . TYR A 1 97 ? -5.075 3.061 -12.635 1.00 86.50 97 TYR A C 1
ATOM 754 O O . TYR A 1 97 ? -4.142 2.368 -12.227 1.00 86.50 97 TYR A O 1
ATOM 762 N N . SER A 1 98 ? -5.229 3.377 -13.919 1.00 84.25 98 SER A N 1
ATOM 763 C CA . SER A 1 98 ? -4.227 3.012 -14.929 1.00 84.25 98 SER A CA 1
ATOM 764 C C . SER A 1 98 ? -3.451 4.237 -15.378 1.00 84.25 98 SER A C 1
ATOM 766 O O . SER A 1 98 ? -4.020 5.299 -15.636 1.00 84.25 98 SER A O 1
ATOM 768 N N . TYR A 1 99 ? -2.147 4.049 -15.530 1.00 79.12 99 TYR A N 1
ATOM 769 C CA . TYR A 1 99 ? -1.225 5.043 -16.050 1.00 79.12 99 TYR A CA 1
ATOM 770 C C . TYR A 1 99 ? -0.709 4.534 -17.390 1.00 79.12 99 TYR A C 1
ATOM 772 O O . TYR A 1 99 ? 0.354 3.919 -17.465 1.00 79.12 99 TYR A O 1
ATOM 780 N N . THR A 1 100 ? -1.505 4.726 -18.443 1.00 64.56 100 THR A N 1
ATOM 781 C CA . THR A 1 100 ? -1.314 4.097 -19.763 1.00 64.56 100 THR A CA 1
ATOM 782 C C . THR A 1 100 ? 0.083 4.346 -20.335 1.00 64.56 100 THR A C 1
ATOM 784 O O . THR A 1 100 ? 0.693 3.430 -20.872 1.00 64.56 100 THR A O 1
ATOM 787 N N . ASN A 1 101 ? 0.645 5.537 -20.109 1.00 67.00 101 ASN A N 1
ATOM 788 C CA . ASN A 1 101 ? 1.985 5.901 -20.588 1.00 67.00 101 ASN A CA 1
ATOM 789 C C . ASN A 1 101 ? 3.129 5.303 -19.753 1.00 67.00 101 ASN A C 1
ATOM 791 O O . ASN A 1 101 ? 4.268 5.263 -20.206 1.00 67.00 101 ASN A O 1
ATOM 795 N N . ASN A 1 102 ? 2.837 4.830 -18.541 1.00 69.19 102 ASN A N 1
ATOM 796 C CA . ASN A 1 102 ? 3.838 4.341 -17.598 1.00 69.19 102 ASN A CA 1
ATOM 797 C C . ASN A 1 102 ? 3.783 2.818 -17.385 1.00 69.19 102 ASN A C 1
ATOM 799 O O . ASN A 1 102 ? 4.622 2.272 -16.674 1.00 69.19 102 ASN A O 1
ATOM 803 N N . GLY A 1 103 ? 2.820 2.119 -17.998 1.00 85.00 103 GLY A N 1
ATOM 804 C CA . GLY A 1 103 ? 2.754 0.655 -17.973 1.00 85.00 103 GLY A CA 1
ATOM 805 C C . GLY A 1 103 ? 2.447 0.062 -16.596 1.00 85.00 103 GLY A C 1
ATOM 806 O O . GLY A 1 103 ? 2.904 -1.037 -16.291 1.00 85.00 103 GLY A O 1
ATOM 807 N N . TYR A 1 104 ? 1.685 0.763 -15.754 1.00 88.75 104 TYR A N 1
ATOM 808 C CA . TYR A 1 104 ? 1.276 0.238 -14.452 1.00 88.75 104 TYR A CA 1
ATOM 809 C C . TYR A 1 104 ? -0.177 0.569 -14.100 1.00 88.75 104 TYR A C 1
ATOM 811 O O . TYR A 1 104 ? -0.792 1.498 -14.636 1.00 88.75 104 TYR A O 1
ATOM 819 N N . LYS A 1 105 ? -0.725 -0.224 -13.176 1.00 90.81 105 LYS A N 1
ATOM 820 C CA . LYS A 1 105 ? -2.039 -0.035 -12.564 1.00 90.81 105 LYS A CA 1
ATOM 821 C C . LYS A 1 105 ? -1.911 -0.056 -11.045 1.00 90.81 105 LYS A C 1
ATOM 823 O O . LYS A 1 105 ? -1.184 -0.878 -10.495 1.00 90.81 105 LYS A O 1
ATOM 828 N N . VAL A 1 106 ? -2.633 0.823 -10.364 1.00 92.00 106 VAL A N 1
ATOM 829 C CA . VAL A 1 106 ? -2.731 0.838 -8.902 1.00 92.00 106 VAL A CA 1
ATOM 830 C C . VAL A 1 106 ? -4.115 0.358 -8.499 1.00 9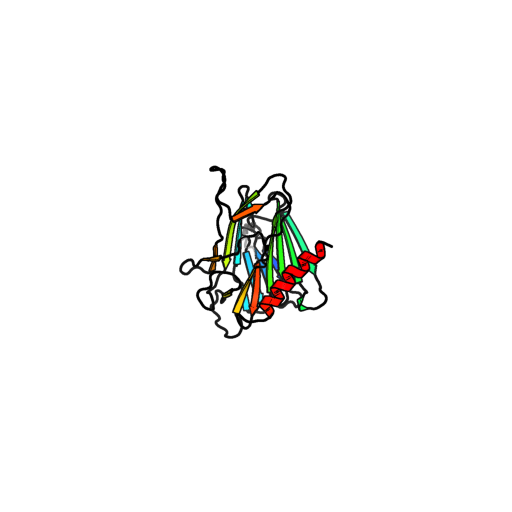2.00 106 VAL A C 1
ATOM 832 O O . VAL A 1 106 ? -5.115 0.766 -9.085 1.00 92.00 106 VAL A O 1
ATOM 835 N N . TYR A 1 107 ? -4.163 -0.509 -7.496 1.00 93.94 107 TYR A N 1
ATOM 836 C CA . TYR A 1 107 ? -5.392 -1.018 -6.903 1.00 93.94 107 TYR A CA 1
ATOM 837 C C . TYR A 1 107 ? -5.493 -0.512 -5.478 1.00 93.94 107 TYR A C 1
ATOM 839 O O . TYR A 1 107 ? -4.527 -0.642 -4.730 1.00 93.94 107 TYR A O 1
ATOM 847 N N . VAL A 1 108 ? -6.661 -0.018 -5.083 1.00 95.62 108 VAL A N 1
ATOM 848 C CA . VAL A 1 108 ? -6.978 0.331 -3.695 1.00 95.62 108 VAL A CA 1
ATOM 849 C C . VAL A 1 108 ? -8.271 -0.360 -3.298 1.00 95.62 108 VAL A C 1
ATOM 851 O O . VAL A 1 108 ? -9.241 -0.319 -4.045 1.00 95.62 108 VAL A O 1
ATOM 854 N N . ARG A 1 109 ? -8.294 -1.004 -2.133 1.00 95.94 109 ARG A N 1
ATOM 855 C CA . ARG A 1 109 ? -9.456 -1.694 -1.569 1.00 95.94 109 ARG A CA 1
ATOM 856 C C . ARG A 1 109 ? -9.818 -1.107 -0.222 1.00 95.94 109 ARG A C 1
ATOM 858 O O . ARG A 1 109 ? -8.942 -0.948 0.622 1.00 95.94 109 ARG A O 1
ATOM 865 N N . ALA A 1 110 ? -11.107 -0.875 -0.017 1.00 96.12 110 ALA A N 1
ATOM 866 C CA . ALA A 1 110 ? -11.692 -0.573 1.278 1.00 96.12 110 ALA A CA 1
ATOM 867 C C . ALA A 1 110 ? -12.566 -1.755 1.715 1.00 96.12 110 ALA A C 1
ATOM 869 O O . ALA A 1 110 ? -13.635 -1.992 1.145 1.00 96.12 110 ALA A O 1
ATOM 870 N N . TYR A 1 111 ? -12.085 -2.491 2.713 1.00 94.19 111 TYR A N 1
ATOM 871 C CA . TYR A 1 111 ? -12.851 -3.467 3.483 1.00 94.19 111 TYR A CA 1
ATOM 872 C C . TYR A 1 111 ? -13.560 -2.749 4.637 1.00 94.19 111 TYR A C 1
ATOM 874 O O . TYR A 1 111 ? -13.318 -1.574 4.902 1.00 94.19 111 TYR A O 1
ATOM 882 N N . ASN A 1 112 ? -14.424 -3.454 5.361 1.00 91.50 112 ASN A N 1
ATOM 883 C CA . ASN A 1 112 ? -15.089 -2.893 6.541 1.00 91.50 112 ASN A CA 1
ATOM 884 C C . ASN A 1 112 ? -14.120 -2.543 7.687 1.00 91.50 112 ASN A C 1
ATOM 886 O O . ASN A 1 112 ? -14.433 -1.675 8.498 1.00 91.50 112 ASN A O 1
ATOM 890 N N . ASP A 1 113 ? -12.973 -3.219 7.745 1.00 90.38 113 ASP A N 1
ATOM 891 C CA . ASP A 1 113 ? -11.978 -3.165 8.821 1.00 90.38 113 ASP A CA 1
ATOM 892 C C . ASP A 1 113 ? -10.580 -2.718 8.359 1.00 90.38 113 ASP A C 1
ATOM 894 O O . ASP A 1 113 ? -9.730 -2.387 9.186 1.00 90.38 113 ASP A O 1
ATOM 898 N N . ALA A 1 114 ? -10.339 -2.681 7.046 1.00 94.31 114 ALA A N 1
ATOM 899 C CA . ALA A 1 114 ? -9.014 -2.462 6.487 1.00 94.31 114 ALA A CA 1
ATOM 900 C C . ALA A 1 114 ? -9.033 -1.655 5.186 1.00 94.31 114 ALA A C 1
ATOM 902 O O . ALA A 1 114 ? -9.976 -1.718 4.397 1.00 94.31 114 ALA A O 1
ATOM 903 N N . VAL A 1 115 ? -7.928 -0.967 4.910 1.00 96.19 115 VAL A N 1
ATOM 904 C CA . VAL A 1 115 ? -7.608 -0.428 3.583 1.00 96.19 115 VAL A CA 1
ATOM 905 C C . VAL A 1 115 ? -6.332 -1.081 3.075 1.00 96.19 115 VAL A C 1
ATOM 907 O O . VAL A 1 115 ? -5.381 -1.267 3.830 1.00 96.19 115 VAL A O 1
ATOM 910 N N . ALA A 1 116 ? -6.303 -1.446 1.799 1.00 96.75 116 ALA A N 1
ATOM 911 C CA . ALA A 1 116 ? -5.128 -2.042 1.179 1.00 96.75 116 ALA A CA 1
ATOM 912 C C . ALA A 1 116 ? -4.873 -1.447 -0.198 1.00 96.75 116 ALA A C 1
ATOM 914 O O . ALA A 1 116 ? -5.818 -1.132 -0.918 1.00 96.75 116 ALA A O 1
ATOM 915 N N . TYR A 1 117 ? -3.609 -1.346 -0.591 1.00 95.81 117 TYR A N 1
ATOM 916 C CA . TYR A 1 117 ? -3.242 -1.005 -1.956 1.00 95.81 117 TYR A CA 1
ATOM 917 C C . TYR A 1 117 ? -2.143 -1.915 -2.494 1.00 95.81 117 TYR A C 1
ATOM 919 O O . TYR A 1 117 ? -1.435 -2.576 -1.735 1.00 95.81 117 TYR A O 1
ATOM 927 N N . ARG A 1 118 ? -2.012 -1.949 -3.818 1.00 94.50 118 ARG A N 1
ATOM 928 C CA . ARG A 1 118 ? -0.855 -2.531 -4.502 1.00 94.50 118 ARG A CA 1
ATOM 929 C C . ARG A 1 118 ? -0.663 -1.923 -5.879 1.00 94.50 118 ARG A C 1
ATOM 931 O O . ARG A 1 118 ? -1.586 -1.330 -6.442 1.00 94.50 118 ARG A O 1
ATOM 938 N N . VAL A 1 119 ? 0.496 -2.201 -6.454 1.00 93.44 119 VAL A N 1
ATOM 939 C CA . VAL A 1 119 ? 0.818 -1.899 -7.847 1.00 93.44 119 VAL A CA 1
ATOM 940 C C . VAL A 1 119 ? 0.831 -3.190 -8.662 1.00 93.44 119 VAL A C 1
ATOM 942 O O . VAL A 1 119 ? 1.282 -4.235 -8.200 1.00 93.44 119 VAL A O 1
ATOM 945 N N . GLU A 1 120 ? 0.341 -3.121 -9.890 1.00 91.75 120 GLU A N 1
ATOM 946 C CA . GLU A 1 120 ? 0.604 -4.094 -10.941 1.00 91.75 120 GLU A CA 1
ATOM 947 C C . GLU A 1 120 ? 1.423 -3.422 -12.036 1.00 91.75 120 GLU A C 1
ATOM 949 O O . GLU A 1 120 ? 0.985 -2.428 -12.621 1.00 91.75 120 GLU A O 1
ATOM 954 N N . ILE A 1 121 ? 2.583 -3.993 -12.333 1.00 90.50 121 ILE A N 1
ATOM 955 C CA . ILE A 1 121 ? 3.355 -3.655 -13.524 1.00 90.50 121 ILE A CA 1
ATOM 956 C C . ILE A 1 121 ? 2.785 -4.467 -14.682 1.00 90.50 121 ILE A C 1
ATOM 958 O O . ILE A 1 121 ? 2.551 -5.666 -14.526 1.00 90.50 121 ILE A O 1
ATOM 962 N N . LYS A 1 122 ? 2.502 -3.818 -15.811 1.00 89.25 122 LYS A N 1
ATOM 963 C CA . LYS A 1 122 ? 1.972 -4.470 -17.015 1.00 89.25 122 LYS A CA 1
ATOM 964 C C . LYS A 1 122 ? 3.086 -5.148 -17.804 1.00 89.25 122 LYS A C 1
ATOM 966 O O . LYS A 1 122 ? 4.258 -4.830 -17.623 1.00 89.25 122 LYS A O 1
ATOM 971 N N . ASP A 1 123 ? 2.695 -6.085 -18.666 1.00 87.75 123 ASP A N 1
ATOM 972 C CA . ASP A 1 123 ? 3.618 -6.736 -19.593 1.00 87.75 123 ASP A CA 1
ATOM 973 C C . ASP A 1 123 ? 4.391 -5.686 -20.396 1.00 87.75 123 ASP A C 1
ATOM 975 O O . ASP A 1 123 ? 3.828 -4.690 -20.863 1.00 87.75 123 ASP A O 1
ATOM 979 N N . HIS A 1 124 ? 5.689 -5.916 -20.555 1.00 82.62 124 HIS A N 1
ATOM 980 C CA . HIS A 1 124 ? 6.573 -5.032 -21.291 1.00 82.62 124 HIS A CA 1
ATOM 981 C C . HIS A 1 124 ? 7.670 -5.853 -21.989 1.00 82.62 124 HIS A C 1
ATOM 983 O O . HIS A 1 124 ? 8.238 -6.759 -21.380 1.00 82.62 124 HIS A O 1
ATOM 989 N N . PRO A 1 125 ? 8.029 -5.545 -23.252 1.00 79.69 125 PRO A N 1
ATOM 990 C CA . PRO A 1 125 ? 8.982 -6.350 -24.027 1.00 79.69 125 PRO A CA 1
ATOM 991 C C . PRO A 1 125 ? 10.406 -6.356 -23.457 1.00 79.69 125 PRO A C 1
ATOM 993 O O . PRO A 1 125 ? 11.222 -7.188 -23.839 1.00 79.69 125 PRO A O 1
ATOM 996 N N . LYS A 1 126 ? 10.723 -5.414 -22.564 1.00 80.38 126 LYS A N 1
ATOM 997 C CA . LYS A 1 126 ? 12.020 -5.326 -21.890 1.00 80.38 126 LYS A CA 1
ATOM 998 C C . LYS A 1 126 ? 11.878 -5.689 -20.423 1.00 80.38 126 LYS A C 1
ATOM 1000 O O . LYS A 1 126 ? 10.940 -5.232 -19.771 1.00 80.38 126 LYS A O 1
ATOM 1005 N N . THR A 1 127 ? 12.872 -6.413 -19.920 1.00 81.94 127 THR A N 1
ATOM 1006 C CA . THR A 1 127 ? 13.162 -6.547 -18.492 1.00 81.94 127 THR A CA 1
ATOM 1007 C C . THR A 1 127 ? 13.176 -5.164 -17.844 1.00 81.94 127 THR A C 1
ATOM 1009 O O . THR A 1 127 ? 13.794 -4.233 -18.360 1.00 81.94 127 THR A O 1
ATOM 1012 N N . GLU A 1 128 ? 12.489 -5.027 -16.716 1.00 86.88 128 GLU A N 1
ATOM 1013 C CA . GLU A 1 128 ? 12.455 -3.794 -15.934 1.00 86.88 128 GLU A CA 1
ATOM 1014 C C . GLU A 1 128 ? 12.934 -4.094 -14.518 1.00 86.88 128 GLU A C 1
ATOM 1016 O O . GLU A 1 128 ? 12.739 -5.191 -13.998 1.00 86.88 128 GLU A O 1
ATOM 1021 N N . VAL A 1 129 ? 13.578 -3.121 -13.886 1.00 91.81 129 VAL A N 1
ATOM 1022 C CA . VAL A 1 129 ? 13.968 -3.222 -12.482 1.00 91.81 129 VAL A CA 1
ATOM 1023 C C . VAL A 1 129 ? 13.205 -2.199 -11.662 1.00 91.81 129 VAL A C 1
ATOM 1025 O O . VAL A 1 129 ? 12.932 -1.085 -12.110 1.00 91.81 129 VAL A O 1
ATOM 1028 N N . ILE A 1 130 ? 12.888 -2.572 -10.431 1.00 93.88 130 ILE A N 1
ATOM 1029 C CA . ILE A 1 130 ? 12.409 -1.645 -9.417 1.00 93.88 130 ILE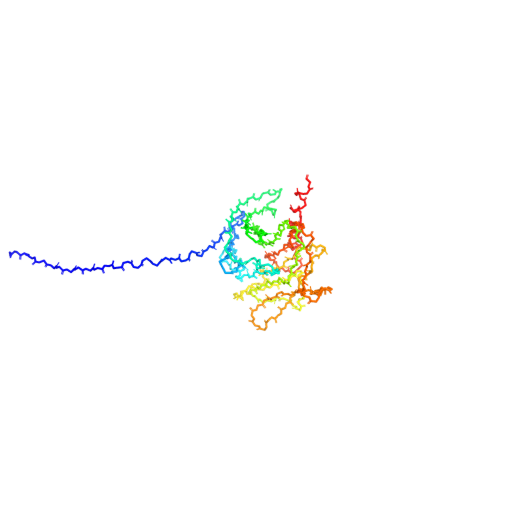 A CA 1
ATOM 1030 C C . ILE A 1 130 ? 13.638 -1.197 -8.640 1.00 93.88 130 ILE A C 1
ATOM 1032 O O . ILE A 1 130 ? 14.261 -1.993 -7.944 1.00 93.88 130 ILE A O 1
ATOM 1036 N N . ILE A 1 131 ? 14.005 0.074 -8.786 1.00 95.38 131 ILE A N 1
ATOM 1037 C CA . ILE A 1 131 ? 15.182 0.683 -8.154 1.00 95.38 131 ILE A CA 1
ATOM 1038 C C . ILE A 1 131 ? 14.938 0.862 -6.654 1.00 95.38 131 ILE A C 1
ATOM 1040 O O . ILE A 1 131 ? 15.804 0.579 -5.827 1.00 95.38 131 ILE A O 1
ATOM 1044 N N . SER A 1 132 ? 13.747 1.342 -6.301 1.00 94.6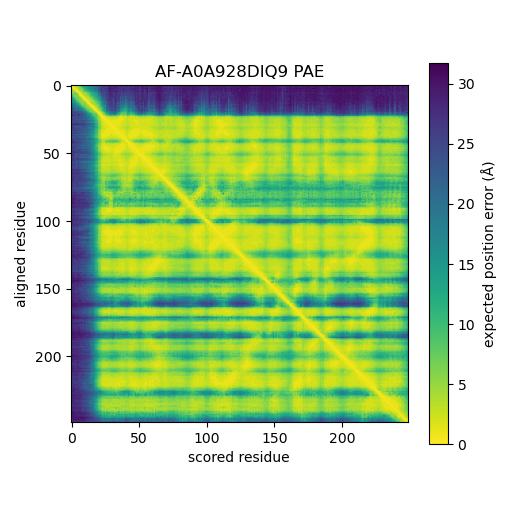2 132 SER A N 1
ATOM 1045 C CA . SER A 1 132 ? 13.356 1.590 -4.917 1.00 94.62 132 SER A CA 1
ATOM 1046 C C . SER A 1 132 ? 11.843 1.614 -4.764 1.00 94.62 132 SER A C 1
ATOM 1048 O O . SER A 1 132 ? 11.127 2.031 -5.673 1.00 94.62 132 SER A O 1
ATOM 1050 N N . GLU A 1 133 ? 11.383 1.259 -3.573 1.00 93.81 133 GLU A N 1
ATOM 1051 C CA . GLU A 1 133 ? 10.022 1.467 -3.096 1.00 93.81 133 GLU A CA 1
ATOM 1052 C C . GLU A 1 133 ? 10.101 2.193 -1.751 1.00 93.81 133 GLU A C 1
ATOM 1054 O O . GLU A 1 133 ? 10.918 1.844 -0.898 1.00 93.81 133 GLU A O 1
ATOM 1059 N N . GLN A 1 134 ? 9.266 3.213 -1.582 1.00 92.19 134 GLN A N 1
ATOM 1060 C CA . GLN A 1 134 ? 9.183 4.032 -0.383 1.00 92.19 134 GLN A CA 1
ATOM 1061 C C . GLN A 1 134 ? 7.729 4.093 0.076 1.00 92.19 134 GLN A C 1
ATOM 1063 O O . GLN A 1 134 ? 6.842 4.453 -0.700 1.00 92.19 134 GLN A O 1
ATOM 1068 N N . LEU A 1 135 ? 7.509 3.783 1.348 1.00 93.06 135 LEU A N 1
ATOM 1069 C CA . LEU A 1 135 ? 6.249 3.963 2.042 1.00 93.06 135 LEU A CA 1
ATOM 1070 C C . LEU A 1 135 ? 6.510 4.788 3.304 1.00 93.06 135 LEU A C 1
ATOM 1072 O O . LEU A 1 135 ? 7.238 4.355 4.197 1.00 93.06 135 LEU A O 1
ATOM 1076 N N . ASP A 1 136 ? 5.904 5.968 3.359 1.00 92.50 136 ASP A N 1
ATOM 1077 C CA . ASP A 1 136 ? 5.970 6.872 4.501 1.00 92.50 136 ASP A CA 1
ATOM 1078 C C . ASP A 1 136 ? 4.625 6.882 5.218 1.00 92.50 136 ASP A C 1
ATOM 1080 O O . ASP A 1 136 ? 3.583 7.165 4.625 1.00 92.50 136 ASP A O 1
ATOM 1084 N N . ILE A 1 137 ? 4.646 6.577 6.511 1.00 91.44 137 ILE A N 1
ATOM 1085 C CA . ILE A 1 137 ? 3.462 6.504 7.361 1.00 91.44 137 ILE A CA 1
ATOM 1086 C C . ILE A 1 137 ? 3.628 7.514 8.493 1.00 91.44 137 ILE A C 1
ATOM 1088 O O . ILE A 1 137 ? 4.576 7.447 9.284 1.00 91.44 137 ILE A O 1
ATOM 1092 N N . ALA A 1 138 ? 2.671 8.432 8.611 1.00 88.88 138 ALA A N 1
ATOM 1093 C CA . ALA A 1 138 ? 2.623 9.358 9.730 1.00 88.88 138 ALA A CA 1
ATOM 1094 C C . ALA A 1 138 ? 2.156 8.622 10.999 1.00 88.88 138 ALA A C 1
ATOM 1096 O O . ALA A 1 138 ? 1.000 8.207 11.113 1.00 88.88 138 ALA A O 1
ATOM 1097 N N . GLY A 1 139 ? 3.052 8.468 11.971 1.00 84.31 139 GLY A N 1
ATOM 1098 C CA . GLY A 1 139 ? 2.749 7.751 13.204 1.00 84.31 139 GLY A CA 1
ATOM 1099 C C . GLY A 1 139 ? 3.985 7.388 14.013 1.00 84.31 139 GLY A C 1
ATOM 1100 O O . GLY A 1 139 ? 5.107 7.781 13.691 1.00 84.31 139 GLY A O 1
ATOM 1101 N N . LYS A 1 140 ? 3.763 6.634 15.089 1.00 83.81 140 LYS A N 1
ATOM 1102 C CA . LYS A 1 140 ? 4.822 6.093 15.952 1.00 83.81 140 LYS A CA 1
ATOM 1103 C C . LYS A 1 140 ? 4.558 4.613 16.193 1.00 83.81 140 LYS A C 1
ATOM 1105 O O . LYS A 1 140 ? 3.416 4.249 16.457 1.00 83.81 140 LYS A O 1
ATOM 1110 N N . ILE A 1 141 ? 5.593 3.777 16.115 1.00 82.19 141 ILE A N 1
ATOM 1111 C CA . ILE A 1 141 ? 5.477 2.345 16.425 1.00 82.19 141 ILE A CA 1
ATOM 1112 C C . ILE A 1 141 ? 4.929 2.170 17.839 1.00 82.19 141 ILE A C 1
ATOM 1114 O O . ILE A 1 141 ? 5.394 2.828 18.770 1.00 82.19 141 ILE A O 1
ATOM 1118 N N . ALA A 1 142 ? 3.930 1.298 17.968 1.00 77.38 142 ALA A N 1
ATOM 1119 C CA . ALA A 1 142 ? 3.226 1.089 19.222 1.00 77.38 142 ALA A CA 1
ATOM 1120 C C . ALA A 1 142 ? 4.062 0.279 20.223 1.00 77.38 142 ALA A C 1
ATOM 1122 O O . ALA A 1 142 ? 4.037 0.556 21.421 1.00 77.38 142 ALA A O 1
ATOM 1123 N N . TYR A 1 143 ? 4.834 -0.700 19.735 1.00 71.88 143 TYR A N 1
ATOM 1124 C CA . TYR A 1 143 ? 5.610 -1.604 20.581 1.00 71.88 143 TYR A CA 1
ATOM 1125 C C . TYR A 1 143 ? 6.922 -2.047 19.940 1.00 71.88 143 TYR A C 1
ATOM 1127 O O . TYR A 1 143 ? 6.941 -2.446 18.780 1.00 71.88 143 TYR A O 1
ATOM 1135 N N . GLY A 1 144 ? 7.983 -2.083 20.752 1.00 62.66 144 GLY A N 1
ATOM 1136 C CA . GLY A 1 144 ? 9.234 -2.782 20.456 1.00 62.66 144 GLY A CA 1
ATOM 1137 C C . GLY A 1 144 ? 10.113 -2.167 19.361 1.00 62.66 144 GLY A C 1
ATOM 1138 O O . GLY A 1 144 ? 9.805 -1.139 18.764 1.00 62.66 144 GLY A O 1
ATOM 1139 N N . ASN A 1 145 ? 11.237 -2.842 19.106 1.00 66.50 145 ASN A N 1
ATOM 1140 C CA . ASN A 1 145 ? 12.113 -2.590 17.962 1.00 66.50 145 ASN A CA 1
ATOM 1141 C C . ASN A 1 145 ? 11.655 -3.457 16.790 1.00 66.50 145 ASN A C 1
ATOM 1143 O O . ASN A 1 145 ? 12.204 -4.536 16.556 1.00 66.50 145 ASN A O 1
ATOM 1147 N N . VAL A 1 146 ? 10.632 -3.004 16.068 1.00 73.69 146 VAL A N 1
ATOM 1148 C CA . VAL A 1 146 ? 10.139 -3.744 14.904 1.00 73.69 146 VAL A CA 1
ATOM 1149 C C . VAL A 1 146 ? 11.009 -3.433 13.689 1.00 73.69 146 VAL A C 1
ATOM 1151 O O . VAL A 1 146 ? 11.346 -2.272 13.439 1.00 73.69 146 VAL A O 1
ATOM 1154 N N . LYS A 1 147 ? 11.417 -4.475 12.960 1.00 81.88 147 LYS A N 1
ATOM 1155 C CA . LYS A 1 147 ? 12.288 -4.360 11.779 1.00 81.88 147 LYS A CA 1
ATOM 1156 C C . LYS A 1 147 ? 11.576 -4.698 10.469 1.00 81.88 147 LYS A C 1
ATOM 1158 O O . LYS A 1 147 ? 12.104 -4.347 9.419 1.00 81.88 147 LYS A O 1
ATOM 1163 N N . GLU A 1 148 ? 10.408 -5.333 10.531 1.00 83.88 148 GLU A N 1
ATOM 1164 C CA . GLU A 1 148 ? 9.676 -5.878 9.382 1.00 83.88 148 GLU A CA 1
ATOM 1165 C C . GLU A 1 148 ? 8.166 -5.962 9.656 1.00 83.88 148 GLU A C 1
ATOM 1167 O O . GLU A 1 148 ? 7.725 -5.769 10.787 1.00 83.88 148 GLU A O 1
ATOM 1172 N N . ALA A 1 149 ? 7.373 -6.214 8.616 1.00 84.00 149 ALA A N 1
ATOM 1173 C CA . ALA A 1 149 ? 5.928 -6.397 8.726 1.00 84.00 149 ALA A CA 1
ATOM 1174 C C . ALA A 1 149 ? 5.543 -7.816 9.214 1.00 84.00 149 ALA A C 1
ATOM 1176 O O . ALA A 1 149 ? 6.228 -8.778 8.866 1.00 84.00 149 ALA A O 1
ATOM 1177 N N . PRO A 1 150 ? 4.410 -7.983 9.929 1.00 86.94 150 PRO A N 1
ATOM 1178 C CA . PRO A 1 150 ? 3.482 -6.933 10.340 1.00 86.94 150 PRO A CA 1
ATOM 1179 C C . PRO A 1 150 ? 4.019 -6.093 11.506 1.00 86.94 150 PRO A C 1
ATOM 1181 O O . PRO A 1 150 ? 4.894 -6.527 12.246 1.00 86.94 150 PRO A O 1
ATOM 1184 N N . PHE A 1 151 ? 3.488 -4.882 11.689 1.00 85.94 151 PHE A N 1
ATOM 1185 C CA . PHE A 1 151 ? 3.845 -4.033 12.832 1.00 85.94 151 PHE A CA 1
ATOM 1186 C C . PHE A 1 151 ? 2.699 -3.118 13.265 1.00 85.94 151 PHE A C 1
ATOM 1188 O O . PHE A 1 151 ? 1.953 -2.610 12.428 1.00 85.94 151 PHE A O 1
ATOM 1195 N N . CYS A 1 152 ? 2.582 -2.885 14.576 1.00 86.81 152 CYS A N 1
ATOM 1196 C CA . CYS A 1 152 ? 1.602 -1.963 15.152 1.00 86.81 152 CYS A CA 1
ATOM 1197 C C . CYS A 1 152 ? 2.156 -0.535 15.233 1.00 86.81 152 CYS A C 1
ATOM 1199 O O . CYS A 1 152 ? 3.296 -0.322 15.653 1.00 86.81 152 CYS A O 1
ATOM 1201 N N . PHE A 1 153 ? 1.321 0.457 14.946 1.00 86.06 153 PHE A N 1
ATOM 1202 C CA . PHE A 1 153 ? 1.624 1.868 15.143 1.00 86.06 153 PHE A CA 1
ATOM 1203 C C . PHE A 1 153 ? 0.392 2.664 15.588 1.00 86.06 153 PHE A C 1
ATOM 1205 O O . PHE A 1 153 ? -0.755 2.263 15.380 1.00 86.06 153 PHE A O 1
ATOM 1212 N N . TRP A 1 154 ? 0.644 3.805 16.224 1.00 84.75 154 TRP A N 1
ATOM 1213 C CA . TRP A 1 154 ? -0.364 4.813 16.538 1.00 84.75 154 TRP A CA 1
ATOM 1214 C C . TRP A 1 154 ? -0.416 5.862 15.434 1.00 84.75 154 TRP A C 1
ATOM 1216 O O . TRP A 1 154 ? 0.623 6.237 14.879 1.00 84.75 154 TRP A O 1
ATOM 1226 N N . ASN A 1 155 ? -1.617 6.371 15.157 1.00 79.88 155 ASN A N 1
ATOM 1227 C CA . ASN A 1 155 ? -1.803 7.460 14.207 1.00 79.88 155 ASN A CA 1
ATOM 1228 C C . ASN A 1 155 ? -1.045 8.735 14.636 1.00 79.88 155 ASN A C 1
ATOM 1230 O O . ASN A 1 155 ? -0.667 8.927 15.796 1.00 79.88 155 ASN A O 1
ATOM 1234 N N . ALA A 1 156 ? -0.845 9.645 13.683 1.00 73.19 156 ALA A N 1
ATOM 1235 C CA . ALA A 1 156 ? -0.141 10.906 13.916 1.00 73.19 156 ALA A CA 1
ATOM 1236 C C . ALA A 1 156 ? -0.821 11.836 14.938 1.00 73.19 156 ALA A C 1
ATOM 1238 O O . ALA A 1 156 ? -0.155 12.709 15.487 1.00 73.19 156 ALA A O 1
ATOM 1239 N N . THR A 1 157 ? -2.123 11.666 15.206 1.00 70.88 157 THR A N 1
ATOM 1240 C CA . THR A 1 157 ? -2.833 12.472 16.214 1.00 70.88 157 THR A CA 1
ATOM 1241 C C . THR A 1 157 ? -2.450 12.108 17.645 1.00 70.88 157 THR A C 1
ATOM 1243 O O . THR A 1 157 ? -2.742 12.866 18.562 1.00 70.88 157 THR A O 1
ATOM 1246 N N . GLY A 1 158 ? -1.767 10.977 17.853 1.00 60.31 158 GLY A N 1
ATOM 1247 C CA . GLY A 1 158 ? -1.312 10.571 19.179 1.00 60.31 158 GLY A CA 1
ATOM 1248 C C . GLY A 1 158 ? -2.450 10.177 20.120 1.00 60.31 158 GLY A C 1
ATOM 1249 O O . GLY A 1 158 ? -2.210 10.069 21.323 1.00 60.31 158 GLY A O 1
ATOM 1250 N N . GLU A 1 159 ? -3.658 9.938 19.594 1.00 64.88 159 GLU A N 1
ATOM 1251 C CA . GLU A 1 159 ? -4.780 9.379 20.345 1.00 64.88 159 GLU A CA 1
ATOM 1252 C C . GLU A 1 159 ? -4.423 7.957 20.789 1.00 64.88 159 GLU A C 1
ATOM 1254 O O . GLU A 1 159 ? -4.665 6.960 20.106 1.00 64.88 159 GLU A O 1
ATOM 1259 N N . LYS A 1 160 ? -3.800 7.865 21.963 1.00 61.72 160 LYS A N 1
ATOM 1260 C CA . LYS A 1 160 ? -3.496 6.608 22.637 1.00 61.72 160 LYS A CA 1
ATOM 1261 C C . LYS A 1 160 ? -4.779 6.063 23.248 1.00 61.72 160 LYS A C 1
ATOM 1263 O O . LYS A 1 160 ? -5.001 6.179 24.449 1.00 61.72 160 LYS A O 1
ATOM 1268 N N . THR A 1 161 ? -5.635 5.461 22.432 1.00 54.81 161 THR A N 1
ATOM 1269 C CA . THR A 1 161 ? -6.665 4.577 22.982 1.00 54.81 161 THR A CA 1
ATOM 1270 C C . THR A 1 161 ? -6.064 3.184 23.124 1.00 54.81 161 THR A C 1
ATOM 1272 O O . THR A 1 161 ? -5.453 2.669 22.190 1.00 54.81 161 THR A O 1
ATOM 1275 N N . LEU A 1 162 ? -6.214 2.570 24.301 1.00 50.38 162 LEU A N 1
ATOM 1276 C CA . LEU A 1 162 ? -5.710 1.222 24.608 1.00 50.38 162 LEU A CA 1
ATOM 1277 C C . LEU A 1 162 ? -6.259 0.130 23.667 1.00 50.38 162 LEU A C 1
ATOM 1279 O O . LEU A 1 162 ? -5.767 -0.990 23.694 1.00 50.38 162 LEU A O 1
ATOM 1283 N N . LEU A 1 163 ? -7.268 0.448 22.848 1.00 53.81 163 LEU A N 1
ATOM 1284 C CA . LEU A 1 163 ? -8.094 -0.520 22.132 1.00 53.81 163 LEU A CA 1
ATOM 1285 C C . LEU A 1 163 ? -8.046 -0.401 20.600 1.00 53.81 163 LEU A C 1
ATOM 1287 O O . LEU A 1 163 ? -8.636 -1.246 19.945 1.00 53.81 163 LEU A O 1
ATOM 1291 N N . ASN A 1 164 ? -7.374 0.602 20.015 1.00 62.06 164 ASN A N 1
ATOM 1292 C CA . ASN A 1 164 ? -7.320 0.760 18.553 1.00 62.06 164 ASN A CA 1
ATOM 1293 C C . ASN A 1 164 ? -5.897 1.068 18.085 1.00 62.06 164 ASN A C 1
ATOM 1295 O O . ASN A 1 164 ? -5.494 2.227 17.974 1.00 62.06 164 ASN A O 1
ATOM 1299 N N . GLN A 1 165 ? -5.129 0.020 17.812 1.00 79.50 165 GLN A N 1
ATOM 1300 C CA . GLN A 1 165 ? -3.865 0.151 17.092 1.00 79.50 165 GLN A CA 1
ATOM 1301 C C . GLN A 1 165 ? -4.107 -0.034 15.607 1.00 79.50 165 GLN A C 1
ATOM 1303 O O . GLN A 1 165 ? -5.063 -0.696 15.204 1.00 79.50 165 GLN A O 1
ATOM 1308 N N . ILE A 1 166 ? -3.228 0.548 14.798 1.00 87.44 166 ILE A N 1
ATOM 1309 C CA . ILE A 1 166 ? -3.194 0.273 13.369 1.00 87.44 166 ILE A CA 1
ATOM 1310 C C . ILE A 1 166 ? -2.073 -0.722 13.143 1.00 87.44 166 ILE A C 1
ATOM 1312 O O . ILE A 1 166 ? -0.948 -0.503 13.590 1.00 87.44 166 ILE A O 1
ATOM 1316 N N . VAL A 1 167 ? -2.373 -1.809 12.449 1.00 89.81 167 VAL A N 1
ATOM 1317 C CA . VAL A 1 167 ? -1.363 -2.755 11.990 1.00 89.81 167 VAL A CA 1
ATOM 1318 C C . VAL A 1 167 ? -1.138 -2.567 10.509 1.00 89.81 167 VAL A C 1
ATOM 1320 O O . VAL A 1 167 ? -2.086 -2.587 9.724 1.00 89.81 167 VAL A O 1
ATOM 1323 N N . PHE A 1 168 ? 0.131 -2.426 10.141 1.00 92.38 168 PHE A N 1
ATOM 1324 C CA . PHE A 1 168 ? 0.576 -2.615 8.773 1.00 92.38 168 PHE A CA 1
ATOM 1325 C C . PHE A 1 168 ? 0.798 -4.106 8.502 1.00 92.38 168 PHE A C 1
ATOM 1327 O O . PHE A 1 168 ? 1.470 -4.784 9.280 1.00 92.38 168 PHE A O 1
ATOM 1334 N N . VAL A 1 169 ? 0.260 -4.601 7.389 1.00 91.75 169 VAL A N 1
ATOM 1335 C CA . VAL A 1 169 ? 0.430 -5.973 6.903 1.00 91.75 169 VAL A CA 1
ATOM 1336 C C . VAL A 1 169 ? 0.897 -5.940 5.454 1.00 91.75 169 VAL A C 1
ATOM 1338 O O . VAL A 1 169 ? 0.352 -5.213 4.624 1.00 91.75 169 VAL A O 1
ATOM 1341 N N . GLU A 1 170 ? 1.874 -6.784 5.145 1.00 91.12 170 GLU A N 1
ATOM 1342 C CA . GLU A 1 170 ? 2.295 -7.090 3.783 1.00 91.12 170 GLU A CA 1
ATOM 1343 C C . GLU A 1 170 ? 1.880 -8.525 3.420 1.00 91.12 170 GLU A C 1
ATOM 1345 O O . GLU A 1 170 ? 2.050 -9.456 4.215 1.00 91.12 170 GLU A O 1
ATOM 1350 N N . THR A 1 171 ? 1.366 -8.728 2.204 1.00 88.88 171 THR A N 1
ATOM 1351 C CA . THR A 1 171 ? 1.307 -10.079 1.622 1.00 88.88 171 THR A CA 1
ATOM 1352 C C . THR A 1 171 ? 2.635 -10.382 0.950 1.00 88.88 171 THR A C 1
ATOM 1354 O O . THR A 1 171 ? 3.053 -9.634 0.073 1.00 88.88 171 THR A O 1
ATOM 1357 N N . SER A 1 172 ? 3.283 -11.481 1.306 1.00 66.81 172 SER A N 1
ATOM 1358 C CA . SER A 1 172 ? 4.538 -11.882 0.675 1.00 66.81 172 SER A CA 1
ATOM 1359 C C . SER A 1 172 ? 4.276 -12.460 -0.715 1.00 66.81 172 SER A C 1
ATOM 1361 O O . SER A 1 172 ? 3.541 -13.437 -0.840 1.00 66.81 172 SER A O 1
ATOM 1363 N N . ASP A 1 173 ? 4.912 -11.896 -1.737 1.00 74.75 173 ASP A N 1
ATOM 1364 C CA . ASP A 1 173 ? 5.220 -12.630 -2.966 1.00 74.75 173 ASP A CA 1
ATOM 1365 C C . ASP A 1 173 ? 6.600 -13.264 -2.758 1.00 74.75 173 ASP A C 1
ATOM 1367 O O . ASP A 1 173 ? 7.501 -12.579 -2.275 1.00 74.75 173 ASP A O 1
ATOM 1371 N N . ALA A 1 174 ? 6.758 -14.557 -3.055 1.00 72.94 174 ALA A N 1
ATOM 1372 C CA . ALA A 1 174 ? 7.967 -15.315 -2.713 1.00 72.94 174 ALA A CA 1
ATOM 1373 C C . ALA A 1 174 ? 9.249 -14.686 -3.289 1.00 72.94 174 ALA A C 1
ATOM 1375 O O . ALA A 1 174 ? 10.318 -14.808 -2.695 1.00 72.94 174 ALA A O 1
ATOM 1376 N N . ASP A 1 175 ? 9.116 -13.967 -4.404 1.00 87.69 175 ASP A N 1
ATOM 1377 C CA . ASP A 1 175 ? 10.246 -13.388 -5.121 1.00 87.69 175 ASP A CA 1
ATOM 1378 C C . ASP A 1 175 ? 10.500 -11.911 -4.766 1.00 87.69 175 ASP A C 1
ATOM 1380 O O . ASP A 1 175 ? 11.560 -11.378 -5.094 1.00 87.69 175 ASP A O 1
ATOM 1384 N N . TYR A 1 176 ? 9.553 -11.218 -4.118 1.00 92.44 176 TYR A N 1
ATOM 1385 C CA . TYR A 1 176 ? 9.696 -9.792 -3.804 1.00 92.44 176 TYR A CA 1
ATOM 1386 C C . TYR A 1 176 ? 10.382 -9.600 -2.442 1.00 92.44 176 TYR A C 1
ATOM 1388 O O . TYR A 1 176 ? 10.010 -10.272 -1.476 1.00 92.44 176 TYR A O 1
ATOM 1396 N N . PRO A 1 177 ? 11.371 -8.694 -2.308 1.00 91.94 177 PRO A N 1
ATOM 1397 C CA . PRO A 1 177 ? 12.047 -8.490 -1.031 1.00 91.94 177 PRO A CA 1
ATOM 1398 C C . PRO A 1 177 ? 11.069 -8.006 0.042 1.00 91.94 177 PRO A C 1
ATOM 1400 O O . PRO A 1 177 ? 10.306 -7.067 -0.181 1.00 91.94 177 PRO A O 1
ATOM 1403 N N . SER A 1 178 ? 11.146 -8.599 1.234 1.00 89.75 178 SER A N 1
ATOM 1404 C CA . SER A 1 178 ? 10.351 -8.151 2.376 1.00 89.75 178 SER A CA 1
ATOM 1405 C C . SER A 1 178 ? 10.676 -6.708 2.747 1.00 89.75 178 SER A C 1
ATOM 1407 O O . SER A 1 178 ? 11.844 -6.293 2.768 1.00 89.75 178 SER A O 1
ATOM 1409 N N . MET A 1 179 ? 9.630 -5.961 3.082 1.00 90.56 179 MET A N 1
ATOM 1410 C CA . MET A 1 179 ? 9.740 -4.584 3.527 1.00 90.56 179 MET A CA 1
ATOM 1411 C C . MET A 1 179 ? 10.366 -4.506 4.922 1.00 90.56 179 MET A C 1
ATOM 1413 O O . MET A 1 179 ? 9.902 -5.139 5.874 1.00 90.56 179 MET A O 1
ATOM 1417 N N . LYS A 1 180 ? 11.402 -3.679 5.056 1.00 89.94 180 LYS A N 1
ATOM 1418 C CA . LYS A 1 180 ? 12.029 -3.343 6.337 1.00 89.94 180 LYS A CA 1
ATOM 1419 C C . LYS A 1 180 ? 11.604 -1.961 6.797 1.00 89.94 180 LYS A C 1
ATOM 1421 O O . LYS A 1 180 ? 11.264 -1.103 5.988 1.00 89.94 180 LYS A O 1
ATOM 1426 N N . ILE A 1 181 ? 11.665 -1.733 8.101 1.00 87.69 181 ILE A N 1
ATOM 1427 C CA . ILE A 1 181 ? 11.335 -0.442 8.707 1.00 87.69 181 ILE A CA 1
ATOM 1428 C C . ILE A 1 181 ? 12.612 0.365 8.945 1.00 87.69 181 ILE A C 1
ATOM 1430 O O . ILE A 1 181 ? 13.581 -0.129 9.526 1.00 87.69 181 ILE A O 1
ATOM 1434 N N . LYS A 1 182 ? 12.586 1.636 8.547 1.00 85.62 182 LYS A N 1
ATOM 1435 C CA . LYS A 1 182 ? 13.589 2.650 8.859 1.00 85.62 182 LYS A CA 1
ATOM 1436 C C . LYS A 1 182 ? 12.955 3.758 9.694 1.00 85.62 182 LYS A C 1
ATOM 1438 O O . LYS A 1 182 ? 11.855 4.225 9.409 1.00 85.62 182 LYS A O 1
ATOM 1443 N N . TYR A 1 183 ? 13.693 4.211 10.705 1.00 74.56 183 TYR A N 1
ATOM 1444 C CA . TYR A 1 183 ? 13.264 5.260 11.628 1.00 74.56 183 TYR A CA 1
ATOM 1445 C C . TYR A 1 183 ? 13.965 6.585 11.304 1.00 74.56 183 TYR A C 1
ATOM 1447 O O . TYR A 1 183 ? 15.052 6.850 11.828 1.00 74.56 183 TYR A O 1
ATOM 1455 N N . PRO A 1 184 ? 13.394 7.444 10.444 1.00 66.69 184 PRO A N 1
ATOM 1456 C CA . PRO A 1 184 ? 13.858 8.816 10.343 1.00 66.69 184 PRO A CA 1
ATOM 1457 C C . PRO A 1 184 ? 13.542 9.521 11.668 1.00 66.69 184 PRO A C 1
ATOM 1459 O O . PRO A 1 184 ? 12.396 9.529 12.120 1.00 66.69 184 PRO A O 1
ATOM 1462 N N . LYS A 1 185 ? 14.567 10.081 12.324 1.00 57.72 185 LYS A N 1
ATOM 1463 C CA . LYS A 1 185 ? 14.438 10.761 13.624 1.00 57.72 185 LYS A CA 1
ATOM 1464 C C . LYS A 1 185 ? 13.289 11.781 13.588 1.00 57.72 185 LYS A C 1
ATOM 1466 O O . LYS A 1 185 ? 13.423 12.830 12.975 1.00 57.72 185 LYS A O 1
ATOM 1471 N N . GLY A 1 186 ? 12.180 11.469 14.263 1.00 57.81 186 GLY A N 1
ATOM 1472 C CA . GLY A 1 186 ? 11.075 12.399 14.517 1.00 57.81 186 GLY A CA 1
ATOM 1473 C C . GLY A 1 186 ? 10.038 12.597 13.402 1.00 57.81 186 GLY A C 1
ATOM 1474 O O . GLY A 1 186 ? 9.141 13.407 13.608 1.00 57.81 186 GLY A O 1
ATOM 1475 N N . VAL A 1 187 ? 10.109 11.889 12.265 1.00 61.88 187 VAL A N 1
ATOM 1476 C CA . VAL A 1 187 ? 9.283 12.226 11.075 1.00 61.88 187 VAL A CA 1
ATOM 1477 C C . VAL A 1 187 ? 8.194 11.191 10.741 1.00 61.88 187 VAL A C 1
ATOM 1479 O O . VAL A 1 187 ? 7.244 11.510 10.035 1.00 61.88 187 VAL A O 1
ATOM 1482 N N . GLY A 1 188 ? 8.263 9.975 11.290 1.00 81.56 188 GLY 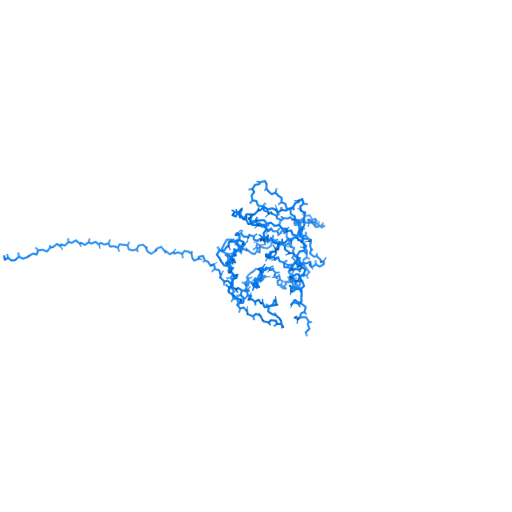A N 1
ATOM 1483 C CA . GLY A 1 188 ? 7.280 8.917 11.034 1.00 81.56 188 GLY A CA 1
ATOM 1484 C C . GLY A 1 188 ? 7.940 7.559 10.832 1.00 81.56 188 GLY A C 1
ATOM 1485 O O . GLY A 1 188 ? 9.078 7.342 11.252 1.00 81.56 188 GLY A O 1
ATOM 1486 N N . ILE A 1 189 ? 7.218 6.647 10.191 1.00 88.19 189 ILE A N 1
ATOM 1487 C CA . ILE A 1 189 ? 7.708 5.321 9.811 1.00 88.19 189 ILE A CA 1
ATOM 1488 C C . ILE A 1 189 ? 8.009 5.370 8.313 1.00 88.19 189 ILE A C 1
ATOM 1490 O O . ILE A 1 189 ? 7.132 5.706 7.526 1.00 88.19 189 ILE A O 1
ATOM 1494 N N . SER A 1 190 ? 9.244 5.050 7.936 1.00 89.56 190 SER A N 1
ATOM 1495 C CA . SER A 1 190 ? 9.693 4.926 6.546 1.00 89.56 190 SER A CA 1
ATOM 1496 C C . SER A 1 190 ? 10.061 3.476 6.288 1.00 89.56 190 SER A C 1
ATOM 1498 O O . SER A 1 190 ? 10.424 2.747 7.213 1.00 89.56 190 SER A O 1
ATOM 1500 N N . THR A 1 191 ? 10.050 3.059 5.030 1.00 89.19 191 THR A N 1
ATOM 1501 C CA . THR A 1 191 ? 10.436 1.695 4.660 1.00 89.19 191 THR A CA 1
ATOM 1502 C C . THR A 1 191 ? 11.782 1.646 3.959 1.00 89.19 191 THR A C 1
ATOM 1504 O O . THR A 1 191 ? 12.263 2.653 3.447 1.00 89.19 191 THR A O 1
ATOM 1507 N N . ASP A 1 192 ? 12.405 0.475 3.967 1.00 90.75 192 ASP A N 1
ATOM 1508 C CA . ASP A 1 192 ? 13.640 0.172 3.252 1.00 90.75 192 ASP A CA 1
ATOM 1509 C C . ASP A 1 192 ? 13.599 -1.275 2.748 1.00 90.75 192 ASP A C 1
ATOM 1511 O O . ASP A 1 192 ? 12.835 -2.102 3.247 1.00 90.75 192 ASP A O 1
ATOM 1515 N N . PHE A 1 193 ? 14.428 -1.599 1.764 1.00 92.62 193 PHE A N 1
ATOM 1516 C CA . PHE A 1 193 ? 14.451 -2.908 1.120 1.00 92.62 193 PHE A CA 1
ATOM 1517 C C . PHE A 1 193 ? 15.884 -3.381 0.906 1.00 92.62 193 PHE A C 1
ATOM 1519 O O . PHE A 1 193 ? 16.816 -2.588 0.753 1.00 92.62 193 PHE A O 1
ATOM 1526 N N . LYS A 1 194 ? 16.076 -4.704 0.861 1.00 93.00 194 LYS A N 1
ATOM 1527 C CA . LYS A 1 194 ? 17.362 -5.271 0.441 1.00 93.00 194 LYS A CA 1
ATOM 1528 C C . LYS A 1 194 ? 17.626 -4.860 -1.011 1.00 93.00 194 LYS A C 1
ATOM 1530 O O . LYS A 1 194 ? 16.806 -5.128 -1.883 1.00 93.00 194 LYS A O 1
ATOM 1535 N N . LYS A 1 195 ? 18.778 -4.229 -1.246 1.00 94.62 195 LYS A N 1
ATOM 1536 C CA . LYS A 1 195 ? 19.248 -3.849 -2.580 1.00 94.62 195 LYS A CA 1
ATOM 1537 C C . LYS A 1 195 ? 20.188 -4.907 -3.147 1.00 94.62 195 LYS A C 1
ATOM 1539 O O . LYS A 1 195 ? 20.952 -5.531 -2.409 1.00 94.62 195 LYS A O 1
ATOM 1544 N N . TYR A 1 196 ? 20.151 -5.045 -4.459 1.00 94.44 196 TYR A N 1
ATOM 1545 C CA . TYR A 1 196 ? 20.966 -5.926 -5.276 1.00 94.44 196 TYR A CA 1
ATOM 1546 C C . TYR A 1 196 ? 21.771 -5.071 -6.257 1.00 94.44 196 TYR A C 1
ATOM 1548 O O . TYR A 1 196 ? 21.295 -4.033 -6.728 1.00 94.44 196 TYR A O 1
ATOM 1556 N N . LYS A 1 197 ? 23.010 -5.483 -6.527 1.00 92.62 197 LYS A N 1
ATOM 1557 C CA . LYS A 1 197 ? 23.830 -4.908 -7.598 1.00 92.62 197 LYS A CA 1
ATOM 1558 C C . LYS A 1 197 ? 23.567 -5.691 -8.879 1.00 92.62 197 LYS A C 1
ATOM 1560 O O . LYS A 1 197 ? 23.312 -6.892 -8.804 1.00 92.62 197 LYS A O 1
ATOM 1565 N N . SER A 1 198 ? 23.587 -5.005 -10.014 1.00 88.50 198 SER A N 1
ATOM 1566 C CA . SER A 1 198 ? 23.658 -5.688 -11.301 1.00 88.50 198 SER A CA 1
ATOM 1567 C C . SER A 1 198 ? 25.099 -6.101 -11.590 1.00 88.50 198 SER A C 1
ATOM 1569 O O . SER A 1 198 ? 26.029 -5.519 -11.027 1.00 88.50 198 SER A O 1
ATOM 1571 N N . ASP A 1 199 ? 25.257 -7.105 -12.448 1.00 87.12 199 ASP A N 1
ATOM 1572 C CA . ASP A 1 199 ? 26.557 -7.487 -13.005 1.00 87.12 199 ASP A CA 1
ATOM 1573 C C . ASP A 1 199 ? 27.041 -6.446 -14.031 1.00 87.12 199 ASP A C 1
ATOM 1575 O O . ASP A 1 199 ? 28.238 -6.329 -14.277 1.00 87.12 199 ASP A O 1
ATOM 1579 N N . ASP A 1 200 ? 26.111 -5.668 -14.595 1.00 87.06 200 ASP A N 1
ATOM 1580 C CA . ASP A 1 200 ? 26.395 -4.512 -15.441 1.00 87.06 200 ASP A CA 1
ATOM 1581 C C . ASP A 1 200 ? 26.595 -3.258 -14.570 1.00 87.06 200 ASP A C 1
ATOM 1583 O O . ASP A 1 200 ? 25.697 -2.838 -13.835 1.00 87.06 200 ASP A O 1
ATOM 1587 N N . GLU A 1 201 ? 27.776 -2.646 -14.657 1.00 86.12 201 GLU A N 1
ATOM 1588 C CA . GLU A 1 201 ? 28.144 -1.448 -13.894 1.00 86.12 201 GLU A CA 1
ATOM 1589 C C . GLU A 1 201 ? 27.324 -0.201 -14.258 1.00 86.12 201 GLU A C 1
ATOM 1591 O O . GLU A 1 201 ? 27.238 0.735 -13.457 1.00 86.12 201 GLU A O 1
ATOM 1596 N N . PHE A 1 202 ? 26.687 -0.194 -15.432 1.00 86.12 202 PHE A N 1
ATOM 1597 C CA . PHE A 1 202 ? 25.815 0.890 -15.879 1.00 86.12 202 PHE A CA 1
ATOM 1598 C C . PHE A 1 202 ? 24.367 0.717 -15.404 1.00 86.12 202 PHE A C 1
ATOM 1600 O O . PHE A 1 202 ? 23.576 1.664 -15.471 1.00 86.12 202 PHE A O 1
ATOM 1607 N N . GLU A 1 203 ? 24.000 -0.462 -14.893 1.00 87.25 203 GLU A N 1
ATOM 1608 C CA . GLU A 1 203 ? 22.672 -0.698 -14.337 1.00 87.25 203 GLU A CA 1
ATOM 1609 C C . GLU A 1 203 ? 22.577 -0.224 -12.871 1.00 87.25 203 GLU A C 1
ATOM 1611 O O . GLU A 1 203 ? 23.457 -0.481 -12.043 1.00 87.25 203 GLU A O 1
ATOM 1616 N N . PRO A 1 204 ? 21.480 0.460 -12.488 1.00 91.06 204 PRO A N 1
ATOM 1617 C CA . PRO A 1 204 ? 21.311 0.934 -11.123 1.00 91.06 204 PRO A CA 1
ATOM 1618 C C . PRO A 1 204 ? 21.138 -0.237 -10.152 1.00 91.06 204 PRO A C 1
ATOM 1620 O O . PRO A 1 204 ? 20.556 -1.271 -10.483 1.00 91.06 204 PRO A O 1
ATOM 1623 N N . THR A 1 205 ? 21.530 -0.038 -8.890 1.00 95.19 205 THR A N 1
ATOM 1624 C CA . THR A 1 205 ? 21.124 -0.965 -7.826 1.00 95.19 205 THR A CA 1
ATOM 1625 C C . THR A 1 205 ? 19.604 -1.030 -7.751 1.00 95.19 205 THR A C 1
ATOM 1627 O O . THR A 1 205 ? 18.942 0.011 -7.769 1.00 95.19 205 THR A O 1
ATOM 1630 N N . TYR A 1 206 ? 19.066 -2.230 -7.598 1.00 95.69 206 TYR A N 1
ATOM 1631 C CA . TYR A 1 206 ? 17.631 -2.478 -7.621 1.00 95.69 206 TYR A CA 1
ATOM 1632 C C . TYR A 1 206 ? 17.186 -3.292 -6.410 1.00 95.69 206 TYR A C 1
ATOM 1634 O O . TYR A 1 206 ? 17.999 -3.911 -5.731 1.00 95.69 206 TYR A O 1
ATOM 1642 N N . ILE A 1 207 ? 15.890 -3.287 -6.119 1.00 95.69 207 ILE A N 1
ATOM 1643 C CA . ILE A 1 207 ? 15.272 -4.130 -5.087 1.00 95.69 207 ILE A CA 1
ATOM 1644 C C . ILE A 1 207 ? 14.594 -5.353 -5.709 1.00 95.69 207 ILE A C 1
ATOM 1646 O O . ILE A 1 207 ? 14.512 -6.398 -5.075 1.00 95.69 207 ILE A O 1
ATOM 1650 N N . TYR A 1 208 ? 14.147 -5.255 -6.963 1.00 94.56 208 TYR A N 1
ATOM 1651 C CA . TYR A 1 208 ? 13.491 -6.360 -7.656 1.00 94.56 208 TYR A CA 1
ATOM 1652 C C . TYR A 1 208 ? 13.668 -6.282 -9.179 1.00 94.56 208 TYR A C 1
ATOM 1654 O O . TYR A 1 208 ? 13.703 -5.184 -9.735 1.00 94.56 208 TYR A O 1
ATOM 1662 N N . LYS A 1 209 ? 13.766 -7.436 -9.853 1.00 92.62 209 LYS A N 1
ATOM 1663 C CA . LYS A 1 209 ? 13.903 -7.557 -11.315 1.00 92.62 209 LYS A CA 1
ATOM 1664 C C . LYS A 1 209 ? 12.676 -8.261 -11.895 1.00 92.62 209 LYS A C 1
ATOM 1666 O O . LYS A 1 209 ? 12.319 -9.353 -11.465 1.00 92.62 209 LYS A O 1
ATOM 1671 N N . LEU A 1 210 ? 12.040 -7.630 -12.875 1.00 89.44 210 LEU A N 1
ATOM 1672 C CA . LEU A 1 210 ? 10.863 -8.122 -13.587 1.00 89.44 210 LEU A CA 1
ATOM 1673 C C . LEU A 1 210 ? 11.298 -8.790 -14.889 1.00 89.44 210 LEU A C 1
ATOM 1675 O O . LEU A 1 210 ? 12.071 -8.223 -15.657 1.00 89.44 210 LEU A O 1
ATOM 1679 N N . ASN A 1 211 ? 10.744 -9.959 -15.191 1.00 86.81 211 ASN A N 1
ATOM 1680 C CA . ASN A 1 211 ? 11.050 -10.735 -16.398 1.00 86.81 211 ASN A CA 1
ATOM 1681 C C . ASN A 1 211 ? 10.228 -10.309 -17.635 1.00 86.81 211 ASN A C 1
ATOM 1683 O O . ASN A 1 211 ? 9.939 -11.140 -18.494 1.00 86.81 211 ASN A O 1
ATOM 1687 N N . GLY A 1 212 ? 9.793 -9.046 -17.699 1.00 85.00 212 GLY A N 1
ATOM 1688 C CA . GLY A 1 212 ? 8.944 -8.509 -18.772 1.00 85.00 212 GLY A CA 1
ATOM 1689 C C . GLY A 1 212 ? 7.472 -8.939 -18.718 1.00 85.00 212 GLY A C 1
ATOM 1690 O O . GLY A 1 212 ? 6.653 -8.400 -19.457 1.00 85.00 212 GLY A O 1
ATOM 1691 N N . LYS A 1 213 ? 7.101 -9.869 -17.828 1.00 88.69 213 LYS A N 1
ATOM 1692 C CA . LYS A 1 213 ? 5.702 -10.258 -17.617 1.00 88.69 213 LYS A CA 1
ATOM 1693 C C . LYS A 1 213 ? 5.012 -9.355 -16.602 1.00 88.69 213 LYS A C 1
ATOM 1695 O O . LYS A 1 213 ? 5.639 -8.847 -15.669 1.00 88.69 213 LYS A O 1
ATOM 1700 N N . ALA A 1 214 ? 3.700 -9.227 -16.749 1.00 89.25 214 ALA A N 1
ATOM 1701 C CA . ALA A 1 214 ? 2.843 -8.517 -15.834 1.00 89.25 214 ALA A CA 1
ATOM 1702 C C . ALA A 1 214 ? 2.964 -9.142 -14.446 1.00 89.25 214 ALA A C 1
ATOM 1704 O O . ALA A 1 214 ? 2.837 -10.357 -14.261 1.00 89.25 214 ALA A O 1
ATOM 1705 N N . LYS A 1 215 ? 3.202 -8.295 -13.450 1.00 91.00 215 LYS A N 1
ATOM 1706 C CA . LYS A 1 215 ? 3.419 -8.726 -12.074 1.00 91.00 215 LYS A CA 1
ATOM 1707 C C . LYS A 1 215 ? 2.645 -7.818 -11.142 1.00 91.00 215 LYS A C 1
ATOM 1709 O O . LYS A 1 215 ? 2.811 -6.600 -11.136 1.00 91.00 215 LYS A O 1
ATOM 1714 N N . LYS A 1 216 ? 1.797 -8.440 -10.329 1.00 92.25 216 LYS A N 1
ATOM 1715 C CA . LYS A 1 216 ? 1.191 -7.804 -9.163 1.00 92.25 216 LYS A CA 1
ATOM 1716 C C . LYS A 1 216 ? 2.212 -7.841 -8.043 1.00 92.25 216 LYS A C 1
ATOM 1718 O O . LYS A 1 216 ? 2.683 -8.915 -7.688 1.00 92.25 216 LYS A O 1
ATOM 1723 N N . LEU A 1 217 ? 2.539 -6.675 -7.517 1.00 93.62 217 LEU A N 1
ATOM 1724 C CA . LEU A 1 217 ? 3.410 -6.544 -6.364 1.00 93.62 217 LEU A CA 1
ATOM 1725 C C . LEU A 1 217 ? 2.616 -6.830 -5.077 1.00 93.62 217 LEU A C 1
ATOM 1727 O O . LEU A 1 217 ? 1.375 -6.794 -5.105 1.00 93.62 217 LEU A O 1
ATOM 1731 N N . PRO A 1 218 ? 3.312 -7.123 -3.965 1.00 94.62 218 PRO A N 1
ATOM 1732 C CA . PRO A 1 218 ? 2.712 -7.296 -2.649 1.00 94.62 218 PRO A CA 1
ATOM 1733 C C . PRO A 1 218 ? 1.625 -6.276 -2.301 1.00 94.62 218 PRO A C 1
ATOM 1735 O O . PRO A 1 218 ? 1.760 -5.077 -2.556 1.00 94.62 218 PRO A O 1
ATOM 1738 N N . TRP A 1 219 ? 0.556 -6.742 -1.655 1.00 95.50 219 TRP A N 1
ATOM 1739 C CA . TRP A 1 219 ? -0.385 -5.857 -0.988 1.00 95.50 219 TRP A CA 1
ATOM 1740 C C . TRP A 1 219 ? 0.267 -5.176 0.210 1.00 95.50 219 TRP A C 1
ATOM 1742 O O . TRP A 1 219 ? 1.008 -5.787 0.980 1.00 95.50 219 TRP A O 1
ATOM 1752 N N . ARG A 1 220 ? -0.085 -3.906 0.372 1.00 95.50 220 ARG A N 1
ATOM 1753 C CA . ARG A 1 220 ? 0.253 -3.028 1.488 1.00 95.50 220 ARG A CA 1
ATOM 1754 C C . ARG A 1 220 ? -1.057 -2.691 2.182 1.00 95.50 220 ARG A C 1
ATOM 1756 O O . ARG A 1 220 ? -1.895 -2.006 1.595 1.00 95.50 220 ARG A O 1
ATOM 1763 N N . ALA A 1 221 ? -1.280 -3.224 3.376 1.00 95.56 221 ALA A N 1
ATOM 1764 C CA . ALA A 1 221 ? -2.574 -3.149 4.040 1.00 95.56 221 ALA A CA 1
ATOM 1765 C C . ALA A 1 221 ? -2.476 -2.573 5.449 1.00 95.56 221 ALA A C 1
ATOM 1767 O O . ALA A 1 221 ? -1.487 -2.765 6.150 1.00 95.56 221 ALA A O 1
ATOM 1768 N N . PHE A 1 222 ? -3.536 -1.884 5.851 1.00 94.38 222 PHE A N 1
ATOM 1769 C CA . PHE A 1 222 ? -3.688 -1.248 7.147 1.00 94.38 222 PHE A CA 1
ATOM 1770 C C . PHE A 1 222 ? -5.022 -1.673 7.740 1.00 94.38 222 PHE A C 1
ATOM 1772 O O . PHE A 1 222 ? -6.059 -1.493 7.101 1.00 94.38 222 PHE A O 1
ATOM 1779 N N . THR A 1 223 ? -5.003 -2.210 8.954 1.00 92.19 223 THR A N 1
ATOM 1780 C CA . THR A 1 223 ? -6.212 -2.632 9.674 1.00 92.19 223 THR A CA 1
ATOM 1781 C C . THR A 1 223 ? -6.182 -2.136 11.104 1.00 92.19 223 THR A C 1
ATOM 1783 O O . THR A 1 223 ? -5.107 -1.978 11.684 1.00 92.19 223 THR A O 1
ATOM 1786 N N . SER A 1 224 ? -7.357 -1.871 11.667 1.00 87.06 224 SER A N 1
ATOM 1787 C CA . SER A 1 224 ? -7.467 -1.645 13.104 1.00 87.06 224 SER A CA 1
ATOM 1788 C C . SER A 1 224 ? -7.439 -2.989 13.825 1.00 87.06 224 SER A C 1
ATOM 1790 O O . SER A 1 224 ? -8.011 -3.948 13.320 1.00 87.06 224 SER A O 1
ATOM 1792 N N . VAL A 1 225 ? -6.754 -3.066 14.966 1.00 83.88 225 VAL A N 1
ATOM 1793 C CA . VAL A 1 225 ? -6.708 -4.259 15.824 1.00 83.88 225 VAL A CA 1
ATOM 1794 C C . VAL A 1 225 ? -6.702 -3.872 17.297 1.00 83.88 225 VAL A C 1
ATOM 1796 O O . VAL A 1 225 ? -6.288 -2.762 17.661 1.00 83.88 225 VAL A O 1
ATOM 1799 N N . TYR A 1 226 ? -7.055 -4.836 18.148 1.00 73.81 226 TYR A N 1
ATOM 1800 C CA . TYR A 1 226 ? -6.911 -4.712 19.600 1.00 73.81 226 TYR A CA 1
ATOM 1801 C C . TYR A 1 226 ? -5.484 -5.032 20.093 1.00 73.81 226 TYR A C 1
ATOM 1803 O O . TYR A 1 226 ? -5.138 -4.701 21.225 1.00 73.81 226 TYR A O 1
ATOM 1811 N N . GLY A 1 227 ? -4.628 -5.633 19.254 1.00 68.94 227 GLY A N 1
ATOM 1812 C CA . GLY A 1 227 ? -3.216 -5.899 19.557 1.00 68.94 227 GLY A CA 1
ATOM 1813 C C . GLY A 1 227 ? -2.486 -6.695 18.465 1.00 68.94 227 GLY A C 1
ATOM 1814 O O . GLY A 1 227 ? -3.074 -7.082 17.462 1.00 68.94 227 GLY A O 1
ATOM 1815 N N . TYR A 1 228 ? -1.189 -6.967 18.654 1.00 66.12 228 TYR A N 1
ATOM 1816 C CA . TYR A 1 228 ? -0.352 -7.651 17.646 1.00 66.12 228 TYR A CA 1
ATOM 1817 C C . TYR A 1 228 ? -0.707 -9.134 17.420 1.00 66.12 228 TYR A C 1
ATOM 1819 O O . TYR A 1 228 ? -0.441 -9.680 16.356 1.00 66.12 228 TYR A O 1
ATOM 1827 N N . ALA A 1 229 ? -1.313 -9.798 18.407 1.00 67.94 229 ALA A N 1
ATOM 1828 C CA . ALA A 1 229 ? -1.748 -11.195 18.302 1.00 67.94 229 ALA A CA 1
ATOM 1829 C C . ALA A 1 229 ? -3.184 -11.344 17.761 1.00 67.94 229 ALA A C 1
ATOM 1831 O O . ALA A 1 229 ? -3.772 -12.420 17.851 1.00 67.94 229 ALA A O 1
ATOM 1832 N N . ASP A 1 230 ? -3.770 -10.266 17.235 1.00 76.12 230 ASP A N 1
ATOM 1833 C CA . ASP A 1 230 ? -5.159 -10.256 16.792 1.00 76.12 230 ASP A CA 1
ATOM 1834 C C . ASP A 1 230 ? -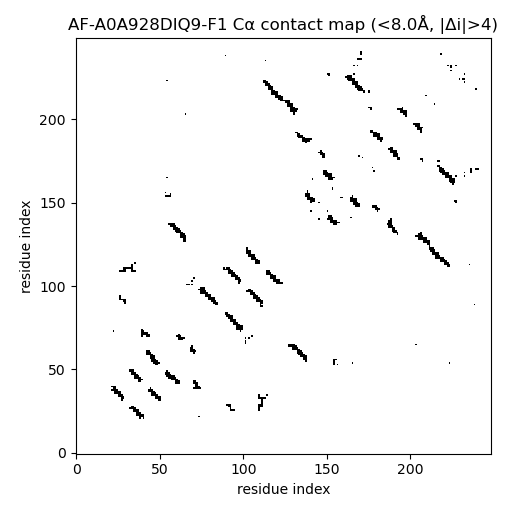5.357 -11.174 15.561 1.00 76.12 230 ASP A C 1
ATOM 1836 O O . ASP A 1 230 ? -4.690 -10.986 14.532 1.00 76.12 230 ASP A O 1
ATOM 1840 N N . PRO A 1 231 ? -6.281 -12.159 15.615 1.00 82.94 231 PRO A N 1
ATOM 1841 C CA . PRO A 1 231 ? -6.601 -13.031 14.483 1.00 82.94 231 PRO A CA 1
ATOM 1842 C C . PRO A 1 231 ? -6.968 -12.278 13.196 1.00 82.94 231 PRO A C 1
ATOM 1844 O O . PRO A 1 231 ? -6.796 -12.816 12.097 1.00 82.94 231 PRO A O 1
ATOM 1847 N N . GLN A 1 232 ? -7.435 -11.029 13.304 1.00 82.81 232 GLN A N 1
ATOM 1848 C CA . GLN A 1 232 ? -7.740 -10.170 12.160 1.00 82.81 232 GLN A CA 1
ATOM 1849 C C . GLN A 1 232 ? -6.539 -9.960 11.232 1.00 82.81 232 GLN A C 1
ATOM 1851 O O . GLN A 1 232 ? -6.726 -9.891 10.017 1.00 82.81 232 GLN A O 1
ATOM 1856 N N . ILE A 1 233 ? -5.311 -9.942 11.761 1.00 84.44 233 ILE A N 1
ATOM 1857 C CA . ILE A 1 233 ? -4.084 -9.769 10.967 1.00 84.44 233 ILE A CA 1
ATOM 1858 C C . ILE A 1 233 ? -3.916 -10.943 9.997 1.00 84.44 233 ILE A C 1
ATOM 1860 O O . ILE A 1 233 ? -3.753 -10.754 8.788 1.00 84.44 233 ILE A O 1
ATOM 1864 N N . LYS A 1 234 ? -4.018 -12.173 10.515 1.00 86.44 234 LYS A N 1
ATOM 1865 C CA . LYS A 1 234 ? -3.927 -13.398 9.708 1.00 86.44 234 LYS A CA 1
ATOM 1866 C C . LYS A 1 234 ? -5.088 -13.489 8.719 1.00 86.44 234 LYS A C 1
ATOM 1868 O O . LYS A 1 234 ? -4.871 -13.783 7.545 1.00 86.44 234 LYS A O 1
ATOM 1873 N N . ASN A 1 235 ? -6.305 -13.186 9.171 1.00 86.88 235 ASN A N 1
ATOM 1874 C CA . ASN A 1 235 ? -7.498 -13.217 8.327 1.00 86.88 235 ASN A CA 1
ATOM 1875 C C . ASN A 1 235 ? -7.424 -12.195 7.185 1.00 86.88 235 ASN A C 1
ATOM 1877 O O . ASN A 1 235 ? -7.836 -12.491 6.067 1.00 86.88 235 ASN A O 1
ATOM 1881 N N . LEU A 1 236 ? -6.878 -11.000 7.424 1.00 87.62 236 LEU A N 1
ATOM 1882 C CA . LEU A 1 236 ? -6.652 -10.009 6.374 1.00 87.62 236 LEU A CA 1
ATOM 1883 C C . LEU A 1 236 ? -5.660 -10.511 5.322 1.00 87.62 236 LEU A C 1
ATOM 1885 O O . LEU A 1 236 ? -5.953 -10.416 4.131 1.00 87.62 236 LEU A O 1
ATOM 1889 N N . LYS A 1 237 ? -4.530 -11.090 5.744 1.00 87.94 237 LYS A N 1
ATOM 1890 C CA . LYS A 1 237 ? -3.541 -11.656 4.816 1.00 87.94 237 LYS A CA 1
ATOM 1891 C C . LYS A 1 237 ? -4.168 -12.733 3.919 1.00 87.94 237 LYS A C 1
ATOM 1893 O O . LYS A 1 237 ? -4.064 -12.646 2.698 1.00 87.94 237 LYS A O 1
ATOM 1898 N N . LEU A 1 238 ? -4.925 -13.659 4.514 1.00 87.81 238 LEU A N 1
ATOM 1899 C CA . LEU A 1 238 ? -5.650 -14.702 3.780 1.00 87.81 238 LEU A CA 1
ATOM 1900 C C . LEU A 1 238 ? -6.677 -14.124 2.792 1.00 87.81 238 LEU A C 1
ATOM 1902 O O . LEU A 1 238 ? -6.760 -14.593 1.659 1.00 87.81 238 LEU A O 1
ATOM 1906 N N . ARG A 1 239 ? -7.441 -13.092 3.181 1.00 88.56 239 ARG A N 1
ATOM 1907 C CA . ARG A 1 239 ? -8.411 -12.419 2.292 1.00 88.56 239 ARG A CA 1
ATOM 1908 C C . ARG A 1 239 ? -7.736 -11.794 1.070 1.00 88.56 239 ARG A C 1
ATOM 1910 O O . ARG A 1 239 ? -8.238 -11.929 -0.047 1.00 88.56 239 ARG A O 1
ATOM 1917 N N . LEU A 1 240 ? -6.599 -11.128 1.277 1.00 87.06 240 LEU A N 1
ATOM 1918 C CA . LEU A 1 240 ? -5.830 -10.496 0.203 1.00 87.06 240 LEU A CA 1
ATOM 1919 C C . LEU A 1 240 ? -5.308 -11.540 -0.798 1.00 87.06 240 LEU A C 1
ATOM 1921 O O . LEU A 1 240 ? -5.474 -11.357 -2.003 1.00 87.06 240 LEU A O 1
ATOM 1925 N N . GLU A 1 241 ? -4.768 -12.657 -0.303 1.00 86.31 241 GLU A N 1
ATOM 1926 C CA . GLU A 1 241 ? -4.222 -13.751 -1.120 1.00 86.31 241 GLU A CA 1
ATOM 1927 C C . GLU A 1 241 ? -5.316 -14.560 -1.844 1.00 86.31 241 GLU A C 1
ATOM 1929 O O . GLU A 1 241 ? -5.193 -14.849 -3.038 1.00 86.31 241 GLU A O 1
ATOM 1934 N N . LYS A 1 242 ? -6.430 -14.880 -1.164 1.00 83.56 242 LYS A N 1
ATOM 1935 C CA . LYS A 1 242 ? -7.544 -15.679 -1.715 1.00 83.56 242 LYS A CA 1
ATOM 1936 C C . LYS A 1 242 ? -8.075 -15.087 -3.018 1.00 83.56 242 LYS A C 1
ATOM 1938 O O . LYS A 1 242 ? -8.282 -15.813 -3.989 1.00 83.56 242 LYS A O 1
ATOM 1943 N N . TYR A 1 243 ? -8.292 -13.772 -3.063 1.00 72.31 243 TYR A N 1
ATOM 1944 C CA . TYR A 1 243 ? -8.867 -13.125 -4.245 1.00 72.31 243 TYR A CA 1
ATOM 1945 C C . TYR A 1 243 ? -7.920 -13.133 -5.451 1.00 72.31 243 TYR A C 1
ATOM 1947 O O . TYR A 1 243 ? -8.372 -13.162 -6.596 1.00 72.31 243 TYR A O 1
ATOM 1955 N N . ASP A 1 244 ? -6.607 -13.109 -5.227 1.00 72.31 244 ASP A N 1
ATOM 1956 C CA . ASP A 1 244 ? -5.652 -13.135 -6.332 1.00 72.31 244 ASP A CA 1
ATOM 1957 C C . ASP A 1 244 ? -5.581 -14.482 -7.037 1.00 72.31 244 ASP A C 1
ATOM 1959 O O . ASP A 1 244 ? -5.390 -14.515 -8.255 1.00 72.31 244 ASP A O 1
ATOM 1963 N N . ASN A 1 245 ? -5.812 -15.564 -6.298 1.00 64.88 245 ASN A N 1
ATOM 1964 C CA . ASN A 1 245 ? -5.799 -16.914 -6.845 1.00 64.88 245 ASN A CA 1
ATOM 1965 C C . ASN A 1 245 ? -7.095 -17.265 -7.592 1.00 64.88 245 ASN A C 1
ATOM 1967 O O . ASN A 1 245 ? -7.029 -17.980 -8.586 1.00 64.88 245 ASN A O 1
ATOM 1971 N N . ARG A 1 246 ? -8.255 -16.698 -7.214 1.00 59.03 246 ARG A N 1
ATOM 1972 C CA . ARG A 1 246 ? -9.537 -16.954 -7.914 1.00 59.03 246 ARG A CA 1
ATOM 1973 C C . ARG A 1 246 ? -9.557 -16.500 -9.385 1.00 59.03 246 ARG A C 1
ATOM 1975 O O . ARG A 1 246 ? -10.443 -16.915 -10.110 1.00 59.03 246 ARG A O 1
ATOM 1982 N N . LYS A 1 247 ? -8.624 -15.646 -9.830 1.00 51.06 247 LYS A N 1
ATOM 1983 C CA . LYS A 1 247 ? -8.513 -15.206 -11.239 1.00 51.06 247 LYS A CA 1
ATOM 1984 C C . LYS A 1 247 ? -7.549 -16.043 -12.092 1.00 51.06 247 LYS A C 1
ATOM 1986 O O . LYS A 1 247 ? -7.346 -15.703 -13.253 1.00 51.06 247 LYS A O 1
ATOM 1991 N N . LYS A 1 248 ? -6.889 -17.052 -11.513 1.00 46.50 248 LYS A N 1
ATOM 1992 C CA . LYS A 1 248 ? -5.968 -17.953 -12.231 1.00 46.50 248 LYS A CA 1
ATOM 1993 C C . LYS A 1 248 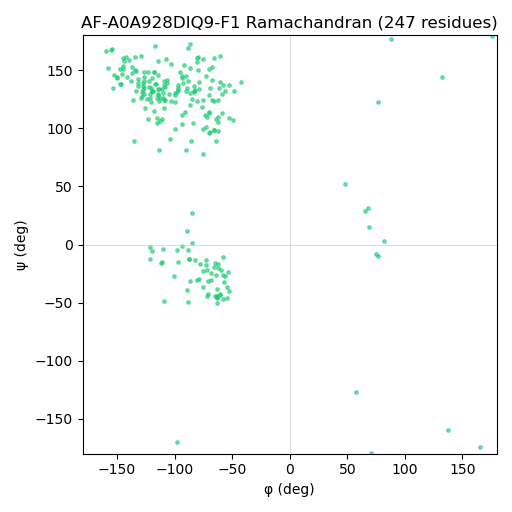? -6.616 -19.282 -12.648 1.00 46.50 248 LYS A C 1
ATOM 1995 O O . LYS A 1 248 ? -5.959 -20.048 -13.345 1.00 46.50 248 LYS A O 1
ATOM 2000 N N . ASN A 1 249 ? -7.864 -19.512 -12.241 1.00 33.28 249 ASN A N 1
ATOM 2001 C CA . ASN A 1 249 ? -8.720 -20.625 -12.654 1.00 33.28 249 ASN A CA 1
ATOM 2002 C C . ASN A 1 249 ? -9.882 -20.076 -13.482 1.00 33.28 249 ASN A C 1
ATOM 2004 O O . ASN A 1 249 ? -10.419 -20.852 -14.295 1.00 33.28 249 ASN A O 1
#

Mean predicted aligned error: 9.13 Å

Nearest PDB structures (foldseek):
  5e1q-assembly2_B  TM=7.684E-01  e=2.691E-11  Bacteroides thetaiotaomicron VPI-5482
  3a24-assembly1_A  TM=7.810E-01  e=1.183E-10  Bacteroides thetaiotaomicron
  7f9o-assembly1_7  TM=5.241E-01  e=1.785E-03  Hordeum vulgare subsp. spontaneum
  8gm3-assembly2_B  TM=1.928E-01  e=7.109E+00  Vibrio harveyi

Radius of gyration: 22.41 Å; Cα contacts (8 Å, |Δi|>4): 547; chains: 1; bounding box: 69×88×49 Å